Protein AF-A0A7X2N0K7-F1 (afdb_monomer_lite)

pLDDT: mean 76.83, std 22.17, range [29.38, 97.44]

Radius of gyration: 28.1 Å; chains: 1; bounding box: 78×72×75 Å

Secondary structure (DSSP, 8-state):
------------------------------HHHHHHHHHHTT---S-SS-HHHHHHHHHHHHT-SSHHHHHHHHHHHHHHHHHHH-HHHHHHHHHHHHHHHHHTT-HHHHHHHHTTS-GGGGGSHHHHHHHHHHHHHHS-----------------------------------PPPPPHHHHHHHHHHHHHHTT--GGGEEEEEETTEEEEEETTEEEEEEE-STT--EEEE---HHHHHHHT--EEEPPTTSSSSEEEE-SSHHHHHHTHHHHHHHHHHHHTT-

Structure (mmCIF, N/CA/C/O backbone):
data_AF-A0A7X2N0K7-F1
#
_entry.id   AF-A0A7X2N0K7-F1
#
loop_
_atom_site.group_PDB
_atom_site.id
_atom_site.type_symbol
_atom_site.label_atom_id
_atom_site.label_alt_id
_atom_site.label_comp_id
_atom_site.label_asym_id
_atom_site.label_entity_id
_atom_site.label_seq_id
_atom_site.pdbx_PDB_ins_code
_atom_site.Cartn_x
_atom_site.Cartn_y
_atom_site.Cartn_z
_atom_site.occupancy
_atom_site.B_iso_or_equiv
_atom_site.auth_seq_id
_atom_site.auth_comp_id
_atom_site.auth_asym_id
_atom_site.auth_atom_id
_atom_site.pdbx_PDB_model_num
ATOM 1 N N . MET A 1 1 ? -52.607 -21.631 -35.459 1.00 46.34 1 MET A N 1
ATOM 2 C CA . MET A 1 1 ? -52.208 -22.536 -34.358 1.00 46.34 1 MET A CA 1
ATOM 3 C C . MET A 1 1 ? -51.013 -23.380 -34.790 1.00 46.34 1 MET A C 1
ATOM 5 O O . MET A 1 1 ? -51.168 -24.189 -35.693 1.00 46.34 1 MET A O 1
ATOM 9 N N . LYS A 1 2 ? -49.839 -23.191 -34.176 1.00 41.66 2 LYS A N 1
ATOM 10 C CA . LYS A 1 2 ? -48.716 -24.148 -34.182 1.00 41.66 2 LYS A CA 1
ATOM 11 C C . LYS A 1 2 ? -48.018 -24.041 -32.826 1.00 41.66 2 LYS A C 1
ATOM 13 O O . LYS A 1 2 ? -47.445 -23.003 -32.512 1.00 41.66 2 LYS A O 1
ATOM 18 N N . THR A 1 3 ? -48.139 -25.078 -32.008 1.00 43.47 3 THR A N 1
ATOM 19 C CA . THR A 1 3 ? -47.639 -25.127 -30.630 1.00 43.47 3 THR A CA 1
ATOM 20 C C . THR A 1 3 ? -46.153 -25.482 -30.629 1.00 43.47 3 THR A C 1
ATOM 22 O O . THR A 1 3 ? -45.783 -26.615 -30.920 1.00 43.47 3 THR A O 1
ATOM 25 N N . GLY A 1 4 ? -45.293 -24.512 -30.317 1.00 42.78 4 GLY A N 1
ATOM 26 C CA . GLY A 1 4 ? -43.851 -24.722 -30.177 1.00 42.78 4 GLY A CA 1
ATOM 27 C C . GLY A 1 4 ? -43.444 -24.894 -28.716 1.00 42.78 4 GLY A C 1
ATOM 28 O O . GLY A 1 4 ? -43.124 -23.910 -28.056 1.00 42.78 4 GLY A O 1
ATOM 29 N N . MET A 1 5 ? -43.426 -26.129 -28.207 1.00 47.25 5 MET A N 1
ATOM 30 C CA . MET A 1 5 ? -42.750 -26.432 -26.938 1.00 47.25 5 MET A CA 1
ATOM 31 C C . MET A 1 5 ? -41.241 -26.201 -27.085 1.00 47.25 5 MET A C 1
ATOM 33 O O . MET A 1 5 ? -40.629 -26.739 -28.009 1.00 47.25 5 MET A O 1
ATOM 37 N N . ARG A 1 6 ? -40.610 -25.478 -26.149 1.00 41.12 6 ARG A N 1
ATOM 38 C CA . ARG A 1 6 ? -39.142 -25.392 -26.081 1.00 41.12 6 ARG A CA 1
ATOM 39 C C . ARG A 1 6 ? -38.601 -25.508 -24.653 1.00 41.12 6 ARG A C 1
ATOM 41 O O . ARG A 1 6 ? -38.340 -24.519 -23.989 1.00 41.12 6 ARG A O 1
ATOM 48 N N . VAL A 1 7 ? -38.431 -26.769 -24.252 1.00 45.84 7 VAL A N 1
ATOM 49 C CA . VAL A 1 7 ? -37.352 -27.327 -23.411 1.00 45.84 7 VAL A CA 1
ATOM 50 C C . VAL A 1 7 ? -36.789 -26.425 -22.297 1.00 45.84 7 VAL A C 1
ATOM 52 O O . VAL A 1 7 ? -35.922 -25.584 -22.530 1.00 45.84 7 VAL A O 1
ATOM 55 N N . ASN A 1 8 ? -37.165 -26.741 -21.054 1.00 39.72 8 ASN A N 1
ATOM 56 C CA . ASN A 1 8 ? -36.424 -26.341 -19.855 1.00 39.72 8 ASN A CA 1
ATOM 57 C C . ASN A 1 8 ? -34.997 -26.912 -19.891 1.00 39.72 8 ASN A C 1
ATOM 59 O O . ASN A 1 8 ? -34.832 -28.117 -20.077 1.00 39.72 8 ASN A O 1
ATOM 63 N N . ASN A 1 9 ? -33.979 -26.086 -19.635 1.00 39.34 9 ASN A N 1
ATOM 64 C CA . ASN A 1 9 ? -32.594 -26.547 -19.519 1.00 39.34 9 ASN A CA 1
ATOM 65 C C . ASN A 1 9 ? -32.042 -26.288 -18.106 1.00 39.34 9 ASN A C 1
ATOM 67 O O . ASN A 1 9 ? -31.437 -25.257 -17.825 1.00 39.34 9 ASN A O 1
ATOM 71 N N . SER A 1 10 ? -32.287 -27.234 -17.200 1.00 45.25 10 SER A N 1
ATOM 72 C CA . SER A 1 10 ? -31.882 -27.190 -15.792 1.00 45.25 10 SER A CA 1
ATOM 73 C C . SER A 1 10 ? -30.633 -28.046 -15.531 1.00 45.25 10 SER A C 1
ATOM 75 O O . SER A 1 10 ? -30.727 -29.199 -15.121 1.00 45.25 10 SER A O 1
ATOM 77 N N . ARG A 1 11 ? -29.441 -27.469 -15.739 1.00 38.97 11 ARG A N 1
ATOM 78 C CA . ARG A 1 11 ? -28.102 -27.996 -15.372 1.00 38.97 11 ARG A CA 1
ATOM 79 C C . ARG A 1 11 ? -27.138 -26.797 -15.279 1.00 38.97 11 ARG A C 1
ATOM 81 O O . ARG A 1 11 ? -27.220 -25.911 -16.112 1.00 38.97 11 ARG A O 1
ATOM 88 N N . SER A 1 12 ? -26.193 -26.690 -14.344 1.00 38.59 12 SER A N 1
ATOM 89 C CA . SER A 1 12 ? -25.826 -27.568 -13.223 1.00 38.59 12 SER A CA 1
ATOM 90 C C . SER A 1 12 ? -25.191 -26.743 -12.092 1.00 38.59 12 SER A C 1
ATOM 92 O O . SER A 1 12 ? -24.559 -25.720 -12.352 1.00 38.59 12 SER A O 1
ATOM 94 N N . LYS A 1 13 ? -25.318 -27.199 -10.840 1.00 41.88 13 LYS A N 1
ATOM 95 C CA . LYS A 1 13 ? -24.611 -26.613 -9.690 1.00 41.88 13 LYS A CA 1
ATOM 96 C C . LYS A 1 13 ? -23.095 -26.820 -9.853 1.00 41.88 13 LYS A C 1
ATOM 98 O O . LYS A 1 13 ? -22.613 -27.925 -9.608 1.00 41.88 13 LYS A O 1
ATOM 103 N N . LYS A 1 14 ? -22.331 -25.781 -10.210 1.00 38.59 14 LYS A N 1
ATOM 104 C CA . LYS A 1 14 ? -20.867 -25.792 -10.044 1.00 38.59 14 LYS A CA 1
ATOM 105 C C . LYS A 1 14 ? -20.511 -25.268 -8.655 1.00 38.59 14 LYS A C 1
ATOM 107 O O . LYS A 1 14 ? -20.795 -24.122 -8.327 1.00 38.59 14 LYS A O 1
ATOM 112 N N . LYS A 1 15 ? -19.893 -26.134 -7.849 1.00 41.34 15 LYS A N 1
ATOM 113 C CA . LYS A 1 15 ? -19.315 -25.787 -6.547 1.00 41.34 15 LYS A CA 1
ATOM 114 C C . LYS A 1 15 ? -18.194 -24.763 -6.764 1.00 41.34 15 LYS A C 1
ATOM 116 O O . LYS A 1 15 ? -17.147 -25.121 -7.297 1.00 41.34 15 LYS A O 1
ATOM 121 N N . ALA A 1 16 ? -18.406 -23.516 -6.355 1.00 38.00 16 ALA A N 1
ATOM 122 C CA . ALA A 1 16 ? -17.307 -22.590 -6.116 1.00 38.00 16 ALA A CA 1
ATOM 123 C C . ALA A 1 16 ? -16.720 -22.940 -4.743 1.00 38.00 16 ALA A C 1
ATOM 125 O O . ALA A 1 16 ? -17.363 -22.721 -3.718 1.00 38.00 16 ALA A O 1
ATOM 126 N N . ASN A 1 17 ? -15.542 -23.565 -4.726 1.00 34.19 17 ASN A N 1
ATOM 127 C CA . ASN A 1 17 ? -14.855 -23.864 -3.473 1.00 34.19 17 ASN A CA 1
ATOM 128 C C . ASN A 1 17 ? -14.446 -22.549 -2.804 1.00 34.19 17 ASN A C 1
ATOM 130 O O . ASN A 1 17 ? -13.740 -21.743 -3.409 1.00 34.19 17 ASN A O 1
ATOM 134 N N . ALA A 1 18 ? -14.858 -22.359 -1.552 1.00 36.38 18 ALA A N 1
ATOM 135 C CA . ALA A 1 18 ? -14.401 -21.247 -0.735 1.00 36.38 18 ALA A CA 1
ATOM 136 C C . ALA A 1 18 ? -12.882 -21.361 -0.512 1.00 36.38 18 ALA A C 1
ATOM 138 O O . ALA A 1 18 ? -12.425 -22.196 0.273 1.00 36.38 18 ALA A O 1
ATOM 139 N N . LYS A 1 19 ? -12.095 -20.516 -1.192 1.00 34.91 19 LYS A N 1
ATOM 140 C CA . LYS A 1 19 ? -10.705 -20.253 -0.799 1.00 34.91 19 LYS A CA 1
ATOM 141 C C . LYS A 1 19 ? -10.787 -19.529 0.551 1.00 34.91 19 LYS A C 1
ATOM 143 O O . LYS A 1 19 ? -11.253 -18.396 0.611 1.00 34.91 19 LYS A O 1
ATOM 148 N N . LYS A 1 20 ? -10.417 -20.208 1.643 1.00 30.62 20 LYS A N 1
ATOM 149 C CA . LYS A 1 20 ? -10.310 -19.581 2.969 1.00 30.62 20 LYS A CA 1
ATOM 150 C C . LYS A 1 20 ? -9.227 -18.500 2.892 1.00 30.62 20 LYS A C 1
ATOM 152 O O . LYS A 1 20 ? -8.058 -18.842 2.729 1.00 30.62 20 LYS A O 1
ATOM 157 N N . ASN A 1 21 ? -9.608 -17.228 2.996 1.00 33.34 21 ASN A N 1
ATOM 158 C CA . ASN A 1 21 ? -8.645 -16.133 3.079 1.00 33.34 21 ASN A CA 1
ATOM 159 C C . ASN A 1 21 ? -7.928 -16.205 4.431 1.00 33.34 21 ASN A C 1
ATOM 161 O O . ASN A 1 21 ? -8.536 -16.000 5.478 1.00 33.34 21 ASN A O 1
ATOM 165 N N . LYS A 1 22 ? -6.637 -16.530 4.385 1.00 30.94 22 LYS A N 1
ATOM 166 C CA . LYS A 1 22 ? -5.747 -16.659 5.538 1.00 30.94 22 LYS A CA 1
ATOM 167 C C . LYS A 1 22 ? -4.777 -15.476 5.511 1.00 30.94 22 LYS A C 1
ATOM 169 O O . LYS A 1 22 ? -3.686 -15.602 4.977 1.00 30.94 22 LYS A O 1
ATOM 174 N N . TYR A 1 23 ? -5.228 -14.328 6.014 1.00 39.41 23 TYR A N 1
ATOM 175 C CA . TYR A 1 23 ? -4.437 -13.095 6.102 1.00 39.41 23 TYR A CA 1
ATOM 176 C C . TYR A 1 23 ? -4.745 -12.361 7.416 1.00 39.41 23 TYR A C 1
ATOM 178 O O . TYR A 1 23 ? -5.409 -11.320 7.414 1.00 39.41 23 TYR A O 1
ATOM 186 N N . SER A 1 24 ? -4.286 -12.941 8.519 1.00 31.78 24 SER A N 1
ATOM 187 C CA . SER A 1 24 ? -4.135 -12.307 9.833 1.00 31.78 24 SER A CA 1
ATOM 188 C C . SER A 1 24 ? -2.665 -11.913 9.999 1.00 31.78 24 SER A C 1
ATOM 190 O O . SER A 1 24 ? -1.814 -12.727 9.658 1.00 31.78 24 SER A O 1
ATOM 192 N N . ASP A 1 25 ? -2.402 -10.707 10.502 1.00 35.75 25 ASP A N 1
ATOM 193 C CA . ASP A 1 25 ? -1.068 -10.144 10.779 1.00 35.75 25 ASP A CA 1
ATOM 194 C C . ASP A 1 25 ? -0.087 -10.092 9.597 1.00 35.75 25 ASP A C 1
ATOM 196 O O . ASP A 1 25 ? 0.778 -10.942 9.417 1.00 35.75 25 ASP A O 1
ATOM 200 N N . VAL A 1 26 ? -0.177 -9.007 8.818 1.00 44.78 26 VAL A N 1
ATOM 201 C CA . VAL A 1 26 ? 0.947 -8.560 7.979 1.00 44.78 26 VAL A CA 1
ATOM 202 C C . VAL A 1 26 ? 1.842 -7.667 8.835 1.00 44.78 26 VAL A C 1
ATOM 204 O O . VAL A 1 26 ? 1.572 -6.480 9.008 1.00 44.78 26 VAL A O 1
ATOM 207 N N . GLU A 1 27 ? 2.900 -8.252 9.384 1.00 48.91 27 GLU A N 1
ATOM 208 C CA . GLU A 1 27 ? 4.005 -7.517 10.001 1.00 48.91 27 GLU A CA 1
ATOM 209 C C . GLU A 1 27 ? 4.563 -6.482 8.998 1.00 48.91 27 GLU A C 1
ATOM 211 O O . GLU A 1 27 ? 4.615 -6.742 7.791 1.00 48.91 27 GLU A O 1
ATOM 216 N N . ILE A 1 28 ? 4.938 -5.277 9.449 1.00 56.94 28 ILE A N 1
ATOM 217 C CA . ILE A 1 28 ? 5.425 -4.234 8.530 1.00 56.94 28 ILE A CA 1
ATOM 218 C C . ILE A 1 28 ? 6.810 -4.641 8.021 1.00 56.94 28 ILE A C 1
ATOM 220 O O . ILE A 1 28 ? 7.824 -4.446 8.692 1.00 56.94 28 ILE A O 1
ATOM 224 N N . ILE A 1 29 ? 6.852 -5.181 6.803 1.00 64.75 29 ILE A N 1
ATOM 225 C CA . ILE A 1 29 ? 8.080 -5.632 6.141 1.00 64.75 29 ILE A CA 1
ATOM 226 C C . ILE A 1 29 ? 8.931 -4.420 5.772 1.00 64.75 29 ILE A C 1
ATOM 228 O O . ILE A 1 29 ? 8.837 -3.846 4.686 1.00 64.75 29 ILE A O 1
ATOM 232 N N . THR A 1 30 ? 9.777 -4.022 6.713 1.00 73.31 30 THR A N 1
ATOM 233 C CA . THR A 1 30 ? 10.838 -3.045 6.483 1.00 73.31 30 THR A CA 1
ATOM 234 C C . THR A 1 30 ? 11.902 -3.614 5.532 1.00 73.31 30 THR A C 1
ATOM 236 O O . THR A 1 30 ? 12.086 -4.829 5.416 1.00 73.31 30 THR A O 1
ATOM 239 N N . GLU A 1 31 ? 12.686 -2.733 4.905 1.00 75.44 31 GLU A N 1
ATOM 240 C CA . GLU A 1 31 ? 13.872 -3.113 4.114 1.00 75.44 31 GLU A CA 1
ATOM 241 C C . GLU A 1 31 ? 14.879 -3.973 4.907 1.00 75.44 31 GLU A C 1
ATOM 243 O O . GLU A 1 31 ? 15.689 -4.686 4.316 1.00 75.44 31 GLU A O 1
ATOM 248 N N . GLU A 1 32 ? 14.846 -3.922 6.240 1.00 78.00 32 GLU A N 1
ATOM 249 C CA . GLU A 1 32 ? 15.708 -4.718 7.113 1.00 78.00 32 GLU A CA 1
ATOM 250 C C . GLU A 1 32 ? 15.319 -6.202 7.130 1.00 78.00 32 GLU A C 1
ATOM 252 O O . GLU A 1 32 ? 16.205 -7.057 7.099 1.00 78.00 32 GLU A O 1
ATOM 257 N N . HIS A 1 33 ? 14.023 -6.527 7.059 1.00 80.06 33 HIS A N 1
ATOM 258 C CA . HIS A 1 33 ? 13.552 -7.907 6.898 1.00 80.06 33 HIS A CA 1
ATOM 259 C C . HIS A 1 33 ? 13.998 -8.487 5.552 1.00 80.06 33 HIS A C 1
ATOM 261 O O . HIS A 1 33 ? 14.500 -9.610 5.497 1.00 80.06 33 HIS A O 1
ATOM 267 N N . VAL A 1 34 ? 13.904 -7.693 4.476 1.00 81.44 34 VAL A N 1
ATOM 268 C CA . VAL A 1 34 ? 14.400 -8.079 3.144 1.00 81.44 34 VAL A CA 1
ATOM 269 C C . VAL A 1 34 ? 15.906 -8.345 3.198 1.00 81.44 34 VAL A C 1
ATOM 271 O O . VAL A 1 34 ? 16.332 -9.435 2.835 1.00 81.44 34 VAL A O 1
ATOM 274 N N . ARG A 1 35 ? 16.708 -7.417 3.737 1.00 83.00 35 ARG A N 1
ATOM 275 C CA . ARG A 1 35 ? 18.170 -7.585 3.878 1.00 83.00 35 ARG A CA 1
ATOM 276 C C . ARG A 1 35 ? 18.576 -8.750 4.778 1.00 83.00 35 ARG A C 1
ATOM 278 O O . ARG A 1 35 ? 19.642 -9.330 4.589 1.00 83.00 35 ARG A O 1
ATOM 285 N N . THR A 1 36 ? 17.767 -9.069 5.783 1.00 83.50 36 THR A N 1
ATOM 286 C CA . THR A 1 36 ? 18.004 -10.218 6.663 1.00 83.50 36 THR A CA 1
ATOM 287 C C . THR A 1 36 ? 17.746 -11.517 5.904 1.00 83.50 36 THR A C 1
ATOM 289 O O . THR A 1 36 ? 18.593 -12.405 5.927 1.00 83.50 36 THR A O 1
ATOM 292 N N . PHE A 1 37 ? 16.656 -11.589 5.134 1.00 85.06 37 PHE A N 1
ATOM 293 C CA . PHE A 1 37 ? 16.369 -12.717 4.246 1.00 85.06 37 PHE A CA 1
ATOM 294 C C . PHE A 1 37 ? 17.446 -12.897 3.157 1.00 85.06 37 PHE A C 1
ATOM 296 O O . PHE A 1 37 ? 17.921 -14.012 2.951 1.00 85.06 37 PHE A O 1
ATOM 303 N N . GLU A 1 38 ? 17.890 -11.804 2.518 1.00 85.31 38 GLU A N 1
ATOM 304 C CA . GLU A 1 38 ? 18.995 -11.799 1.540 1.00 85.31 38 GLU A CA 1
ATOM 305 C C . GLU A 1 38 ? 20.271 -12.435 2.107 1.00 85.31 38 GLU A C 1
ATOM 307 O O . GLU A 1 38 ? 20.898 -13.251 1.437 1.00 85.31 38 GLU A O 1
ATOM 312 N N . LYS A 1 39 ? 20.644 -12.094 3.349 1.00 86.12 39 LYS A N 1
ATOM 313 C CA . LYS A 1 39 ? 21.845 -12.627 4.013 1.00 86.12 39 LYS A CA 1
ATOM 314 C C . LYS A 1 39 ? 21.727 -14.092 4.424 1.00 86.12 39 LYS A C 1
ATOM 316 O O . LYS A 1 39 ? 22.742 -14.777 4.444 1.00 86.12 39 LYS A O 1
ATOM 321 N N . ILE A 1 40 ? 20.536 -14.550 4.812 1.00 84.50 40 ILE A N 1
ATOM 322 C CA . ILE A 1 40 ? 20.325 -15.934 5.266 1.00 84.50 40 ILE A CA 1
ATOM 323 C C . ILE A 1 40 ? 20.387 -16.909 4.082 1.00 84.50 40 ILE A C 1
ATOM 325 O O . ILE A 1 40 ? 20.939 -17.994 4.231 1.00 84.50 40 ILE A O 1
ATOM 329 N N . HIS A 1 41 ? 19.868 -16.508 2.918 1.00 81.00 41 HIS A N 1
ATOM 330 C CA . HIS A 1 41 ? 19.713 -17.367 1.734 1.00 81.00 41 HIS A CA 1
ATOM 331 C C . HIS A 1 41 ? 20.610 -16.960 0.542 1.00 81.00 41 HIS A C 1
ATOM 333 O O . HIS A 1 41 ? 20.289 -17.269 -0.605 1.00 81.00 41 HIS A O 1
ATOM 339 N N . ASP A 1 42 ? 21.690 -16.212 0.811 1.00 81.94 42 ASP A N 1
ATOM 340 C CA . ASP A 1 42 ? 22.680 -15.689 -0.156 1.00 81.94 42 ASP A CA 1
ATOM 341 C C . ASP A 1 42 ? 22.058 -15.150 -1.465 1.00 81.94 42 ASP A C 1
ATOM 343 O O . ASP A 1 42 ? 22.404 -15.530 -2.588 1.00 81.94 42 ASP A O 1
ATOM 347 N N . LEU A 1 43 ? 21.049 -14.287 -1.312 1.00 81.31 43 LEU A N 1
ATOM 348 C CA . LEU A 1 43 ? 20.171 -13.827 -2.388 1.00 81.31 43 LEU A CA 1
ATOM 349 C C . LEU A 1 43 ? 20.475 -12.373 -2.775 1.00 81.31 43 LEU A C 1
ATOM 351 O O . LEU A 1 43 ? 20.105 -11.439 -2.068 1.00 81.31 43 LEU A O 1
ATOM 355 N N . ASP A 1 44 ? 21.089 -12.163 -3.945 1.00 76.81 44 ASP A N 1
ATOM 356 C CA . ASP A 1 44 ? 21.312 -10.822 -4.509 1.00 76.81 44 ASP A CA 1
ATOM 357 C C . ASP A 1 44 ? 20.019 -10.274 -5.152 1.00 76.81 44 ASP A C 1
ATOM 359 O O . ASP A 1 44 ? 19.764 -10.444 -6.351 1.00 76.81 44 ASP A O 1
ATOM 363 N N . THR A 1 45 ? 19.166 -9.615 -4.355 1.00 77.06 45 THR A N 1
ATOM 364 C CA . THR A 1 45 ? 17.977 -8.900 -4.870 1.00 77.06 45 THR A CA 1
ATOM 365 C C . THR A 1 45 ? 18.258 -7.427 -5.187 1.00 77.06 45 THR A C 1
ATOM 367 O O . THR A 1 45 ? 17.388 -6.705 -5.692 1.00 77.06 45 THR A O 1
ATOM 370 N N . SER A 1 46 ? 19.494 -6.979 -4.953 1.00 73.69 46 SER A N 1
ATOM 371 C CA . SER A 1 46 ? 19.931 -5.598 -5.114 1.00 73.69 46 SER A CA 1
ATOM 372 C C . SER A 1 46 ? 20.495 -5.349 -6.520 1.00 73.69 46 SER A C 1
ATOM 374 O O . SER A 1 46 ? 21.607 -5.765 -6.843 1.00 73.69 46 SER A O 1
ATOM 376 N N . PRO A 1 47 ? 19.794 -4.613 -7.407 1.00 64.62 47 PRO A N 1
ATOM 377 C CA . PRO A 1 47 ? 20.364 -4.273 -8.702 1.00 64.62 47 PRO A CA 1
ATOM 378 C C . PRO A 1 47 ? 21.603 -3.387 -8.506 1.00 64.62 47 PRO A C 1
ATOM 380 O O . PRO A 1 47 ? 21.479 -2.235 -8.095 1.00 64.62 47 PRO A O 1
ATOM 383 N N . ARG A 1 48 ? 22.791 -3.899 -8.875 1.00 62.31 48 ARG A N 1
ATOM 384 C CA . ARG A 1 48 ? 24.101 -3.207 -8.760 1.00 62.31 48 ARG A CA 1
ATOM 385 C C . ARG A 1 48 ? 24.143 -1.775 -9.313 1.00 62.31 48 ARG A C 1
ATOM 387 O O . ARG A 1 48 ? 25.060 -1.027 -8.995 1.00 62.31 48 ARG A O 1
ATOM 394 N N . ILE A 1 49 ? 23.198 -1.413 -10.179 1.00 64.62 49 ILE A N 1
ATOM 395 C CA . ILE A 1 49 ? 22.979 -0.055 -10.676 1.00 64.62 49 ILE A CA 1
ATOM 396 C C . ILE A 1 49 ? 21.471 0.207 -10.631 1.00 64.62 49 ILE A C 1
ATOM 398 O O . ILE A 1 49 ? 20.705 -0.488 -11.302 1.00 64.62 49 ILE A O 1
ATOM 402 N N . THR A 1 50 ? 21.044 1.222 -9.880 1.00 71.69 50 THR A N 1
ATOM 403 C CA . THR A 1 50 ? 19.665 1.727 -9.879 1.00 71.69 50 THR A CA 1
ATOM 404 C C . THR A 1 50 ? 19.489 2.754 -11.008 1.00 71.69 50 THR A C 1
ATOM 406 O O . THR A 1 50 ? 19.944 3.892 -10.883 1.00 71.69 50 THR A O 1
ATOM 409 N N . PRO A 1 51 ? 18.812 2.411 -12.125 1.00 76.88 51 PRO A N 1
ATOM 410 C CA . PRO A 1 51 ? 18.700 3.304 -13.284 1.00 76.88 51 PRO A CA 1
ATOM 411 C C . PRO A 1 51 ? 17.891 4.581 -12.991 1.00 76.88 51 PRO A C 1
ATOM 413 O O . PRO A 1 51 ? 17.984 5.553 -13.731 1.00 76.88 51 PRO A O 1
ATOM 416 N N . PHE A 1 52 ? 17.124 4.609 -11.898 1.00 79.56 52 PHE A N 1
ATOM 417 C CA . PHE A 1 52 ? 16.251 5.724 -11.527 1.00 79.56 52 PHE A CA 1
ATOM 418 C C . PHE A 1 52 ? 17.002 7.037 -11.235 1.00 79.56 52 PHE A C 1
ATOM 420 O O . PHE A 1 52 ? 16.531 8.105 -11.615 1.00 79.56 52 PHE A O 1
ATOM 427 N N . ILE A 1 53 ? 18.197 6.974 -10.633 1.00 81.81 53 ILE A N 1
ATOM 428 C CA . ILE A 1 53 ? 19.017 8.173 -10.370 1.00 81.81 53 ILE A CA 1
ATOM 429 C C . ILE A 1 53 ? 19.500 8.784 -11.696 1.00 81.81 53 ILE A C 1
ATOM 431 O O . ILE A 1 53 ? 19.407 9.993 -11.903 1.00 81.81 53 ILE A O 1
ATOM 435 N N . PHE A 1 54 ? 19.945 7.935 -12.628 1.00 85.00 54 PHE A N 1
ATOM 436 C CA . PHE A 1 54 ? 20.361 8.347 -13.970 1.00 85.00 54 PHE A CA 1
ATOM 437 C C . PHE A 1 54 ? 19.184 8.870 -14.806 1.00 85.00 54 PHE A C 1
ATOM 439 O O . PHE A 1 54 ? 19.359 9.836 -15.547 1.00 85.00 54 PHE A O 1
ATOM 446 N N . LEU A 1 55 ? 17.979 8.312 -14.628 1.00 88.00 55 LEU A N 1
ATOM 447 C CA . LEU A 1 55 ? 16.748 8.824 -15.231 1.00 88.00 55 LEU A CA 1
ATOM 448 C C . LEU A 1 55 ? 16.465 10.265 -14.774 1.00 88.00 55 LEU A C 1
ATOM 450 O O . LEU A 1 55 ? 16.340 11.148 -15.619 1.00 88.00 55 LEU A O 1
ATOM 454 N N . ILE A 1 56 ? 16.426 10.521 -13.461 1.00 88.69 56 ILE A N 1
ATOM 455 C CA . ILE A 1 56 ? 16.179 11.866 -12.907 1.00 88.69 56 ILE A CA 1
ATOM 456 C C . ILE A 1 56 ? 17.240 12.858 -13.400 1.00 88.69 56 ILE A C 1
ATOM 458 O O . ILE A 1 56 ? 16.893 13.924 -13.910 1.00 88.69 56 ILE A O 1
ATOM 462 N N . ALA A 1 57 ? 18.523 12.491 -13.321 1.00 89.75 57 ALA A N 1
ATOM 463 C CA . ALA A 1 57 ? 19.614 13.324 -13.819 1.00 89.75 57 ALA A CA 1
ATOM 464 C C . ALA A 1 57 ? 19.470 13.623 -15.323 1.00 89.75 57 ALA A C 1
ATOM 466 O O . ALA A 1 57 ? 19.627 14.770 -15.737 1.00 89.75 57 ALA A O 1
ATOM 467 N N . SER A 1 58 ? 19.102 12.624 -16.137 1.00 92.50 58 SER A N 1
ATOM 468 C CA . SER A 1 58 ? 18.887 12.811 -17.577 1.00 92.50 58 SER A CA 1
ATOM 469 C C . SER A 1 58 ? 17.770 13.813 -17.880 1.00 92.50 58 SER A C 1
ATOM 471 O O . SER A 1 58 ? 17.957 14.683 -18.727 1.00 92.50 58 SER A O 1
ATOM 473 N N . ILE A 1 59 ? 16.655 13.754 -17.143 1.00 92.81 59 ILE A N 1
ATOM 474 C CA . ILE A 1 59 ? 15.515 14.667 -17.297 1.00 92.81 59 ILE A CA 1
ATOM 475 C C . ILE A 1 59 ? 15.937 16.103 -16.961 1.00 92.81 59 ILE A C 1
ATOM 477 O O . ILE A 1 59 ? 15.730 17.003 -17.772 1.00 92.81 59 ILE A O 1
ATOM 481 N N . ILE A 1 60 ? 16.594 16.313 -15.813 1.00 94.06 60 ILE A N 1
ATOM 482 C CA . ILE A 1 60 ? 17.089 17.636 -15.391 1.00 94.06 60 ILE A CA 1
ATOM 483 C C . ILE A 1 60 ? 18.053 18.221 -16.437 1.00 94.06 60 ILE A C 1
ATOM 485 O O . ILE A 1 60 ? 17.962 19.399 -16.779 1.00 94.06 60 ILE A O 1
ATOM 489 N N . CYS A 1 61 ? 18.949 17.397 -16.987 1.00 93.56 61 CYS A N 1
ATOM 490 C CA . CYS A 1 61 ? 19.888 17.811 -18.026 1.00 93.56 61 CYS A CA 1
ATOM 491 C C . CYS A 1 61 ? 19.209 18.158 -19.367 1.00 93.56 61 CYS A C 1
ATOM 493 O O . CYS A 1 61 ? 19.607 19.133 -20.003 1.00 93.56 61 CYS A O 1
ATOM 495 N N . ILE A 1 62 ? 18.178 17.411 -19.785 1.00 92.44 62 ILE A N 1
ATOM 496 C CA . ILE A 1 62 ? 17.435 17.649 -21.039 1.00 92.44 62 ILE A CA 1
ATOM 497 C C . ILE A 1 62 ? 16.630 18.957 -20.993 1.00 92.44 62 ILE A C 1
ATOM 499 O O . ILE A 1 62 ? 16.541 19.643 -22.007 1.00 92.44 62 ILE A O 1
ATOM 503 N N . PHE A 1 63 ? 16.090 19.341 -19.832 1.00 93.06 63 PHE A N 1
ATOM 504 C CA . PHE A 1 63 ? 15.370 20.613 -19.656 1.00 93.06 63 PHE A CA 1
ATOM 505 C C . PHE A 1 63 ? 16.286 21.837 -19.448 1.00 93.06 63 PHE A C 1
ATOM 507 O O . PHE A 1 63 ? 15.799 22.938 -19.188 1.00 93.06 63 PHE A O 1
ATOM 514 N N . SER A 1 64 ? 17.608 21.682 -19.569 1.00 94.12 64 SER A N 1
ATOM 515 C CA . SER A 1 64 ? 18.546 22.803 -19.479 1.00 94.12 64 SER A CA 1
ATOM 516 C C . SER A 1 64 ? 18.560 23.661 -20.748 1.00 94.12 64 SER A C 1
ATOM 518 O O . SER A 1 64 ? 18.458 23.156 -21.861 1.00 94.12 64 SER A O 1
ATOM 520 N N . THR A 1 65 ? 18.796 24.965 -20.593 1.00 94.50 65 THR A N 1
ATOM 521 C CA . THR A 1 65 ? 19.051 25.890 -21.711 1.00 94.50 65 THR A CA 1
ATOM 522 C C . THR A 1 65 ? 20.451 25.743 -22.319 1.00 94.50 65 THR A C 1
ATOM 524 O O . THR A 1 65 ? 20.713 26.280 -23.394 1.00 94.50 65 THR A O 1
ATOM 527 N N . MET A 1 66 ? 21.364 25.027 -21.654 1.00 96.94 66 MET A N 1
ATOM 528 C CA . MET A 1 66 ? 22.747 24.849 -22.103 1.00 96.94 66 MET A CA 1
ATOM 529 C C . MET A 1 66 ? 22.877 23.603 -22.981 1.00 96.94 66 MET A C 1
ATOM 531 O O . MET A 1 66 ? 22.729 22.480 -22.499 1.00 96.94 66 MET A O 1
ATOM 535 N N . THR A 1 67 ? 23.252 23.774 -24.251 1.00 96.06 67 THR A N 1
ATOM 536 C CA . THR A 1 67 ? 23.336 22.681 -25.242 1.00 96.06 67 THR A CA 1
ATOM 537 C C . THR A 1 67 ? 24.218 21.509 -24.791 1.00 96.06 67 THR A C 1
ATOM 539 O O . THR A 1 67 ? 23.903 20.354 -25.063 1.00 96.06 67 THR A O 1
ATOM 542 N N . ILE A 1 68 ? 25.297 21.787 -24.049 1.00 96.25 68 ILE A N 1
ATOM 543 C CA . ILE A 1 68 ? 26.192 20.763 -23.477 1.00 96.25 68 ILE A CA 1
ATOM 544 C C . ILE A 1 68 ? 25.444 19.864 -22.478 1.00 96.25 68 ILE A C 1
ATOM 546 O O . ILE A 1 68 ? 25.623 18.646 -22.493 1.00 96.25 68 ILE A O 1
ATOM 550 N N . LEU A 1 69 ? 24.578 20.441 -21.637 1.00 95.25 69 LEU A N 1
ATOM 551 C CA . LEU A 1 69 ? 23.784 19.680 -20.672 1.00 95.25 69 LEU A CA 1
ATOM 552 C C . LEU A 1 69 ? 22.709 18.841 -21.372 1.00 95.25 69 LEU A C 1
ATOM 554 O O . LEU A 1 69 ? 22.526 17.688 -20.993 1.00 95.25 69 LEU A O 1
ATOM 558 N N . ILE A 1 70 ? 22.100 19.339 -22.453 1.00 95.44 70 ILE A N 1
ATOM 559 C CA . ILE A 1 70 ? 21.157 18.551 -23.266 1.00 95.44 70 ILE A CA 1
ATOM 560 C C . ILE A 1 70 ? 21.841 17.287 -23.820 1.00 95.44 70 ILE A C 1
ATOM 562 O O . ILE A 1 70 ? 21.313 16.184 -23.661 1.00 95.44 70 ILE A O 1
ATOM 566 N N . TYR A 1 71 ? 23.044 17.409 -24.398 1.00 96.62 71 TYR A N 1
ATOM 567 C CA . TYR A 1 71 ? 23.804 16.246 -24.880 1.00 96.62 71 TYR A CA 1
ATOM 568 C C . TYR A 1 71 ? 24.159 15.261 -23.754 1.00 96.62 71 TYR A C 1
ATOM 570 O O . TYR A 1 71 ? 23.978 14.054 -23.924 1.00 96.62 71 TYR A O 1
ATOM 578 N N . MET A 1 72 ? 24.596 15.753 -22.588 1.00 95.50 72 MET A N 1
ATOM 579 C CA . MET A 1 72 ? 24.845 14.908 -21.409 1.00 95.50 72 MET A CA 1
ATOM 580 C C . MET A 1 72 ? 23.578 14.166 -20.958 1.00 95.50 72 MET A C 1
ATOM 582 O O . MET A 1 72 ? 23.636 12.975 -20.654 1.00 95.50 72 MET A O 1
ATOM 586 N N . GLY A 1 73 ? 22.422 14.833 -20.978 1.00 95.06 73 GLY A N 1
ATOM 587 C CA . GLY A 1 73 ? 21.132 14.229 -20.653 1.00 95.06 73 GLY A CA 1
ATOM 588 C C . GLY A 1 73 ? 20.749 13.090 -21.603 1.00 95.06 73 GLY A C 1
ATOM 589 O O . GLY A 1 73 ? 20.349 12.022 -21.144 1.00 95.06 73 GLY A O 1
ATOM 590 N N . ILE A 1 74 ? 20.962 13.255 -22.912 1.00 94.75 74 ILE A N 1
ATOM 591 C CA . ILE A 1 74 ? 20.719 12.202 -23.918 1.00 94.75 74 ILE A CA 1
ATOM 592 C C . ILE A 1 74 ? 21.634 10.983 -23.690 1.00 94.75 74 ILE A C 1
ATOM 594 O O . ILE A 1 74 ? 21.177 9.838 -23.762 1.00 94.75 74 ILE A O 1
ATOM 598 N N . VAL A 1 75 ? 22.913 11.200 -23.360 1.00 95.50 75 VAL A N 1
ATOM 599 C CA . VAL A 1 75 ? 23.848 10.111 -23.021 1.00 95.50 75 VAL A CA 1
ATOM 600 C C . VAL A 1 75 ? 23.391 9.370 -21.758 1.00 95.50 75 VAL A C 1
ATOM 602 O O . VAL A 1 75 ? 23.313 8.140 -21.765 1.00 95.50 75 VAL A O 1
ATOM 605 N N . LEU A 1 76 ? 23.009 10.094 -20.700 1.00 93.88 76 LEU A N 1
ATOM 606 C CA . LEU A 1 76 ? 22.491 9.507 -19.457 1.00 93.88 76 LEU A CA 1
ATOM 607 C C . LEU A 1 76 ? 21.193 8.714 -19.683 1.00 93.88 76 LEU A C 1
ATOM 609 O O . LEU A 1 76 ? 21.062 7.603 -19.166 1.00 93.88 76 LEU A O 1
ATOM 613 N N . ALA A 1 77 ? 20.264 9.227 -20.494 1.00 92.12 77 ALA A N 1
ATOM 614 C CA . ALA A 1 77 ? 19.040 8.520 -20.871 1.00 92.12 77 ALA A CA 1
ATOM 615 C C . ALA A 1 77 ? 19.343 7.226 -21.651 1.00 92.12 77 ALA A C 1
ATOM 617 O O . ALA A 1 77 ? 18.726 6.188 -21.408 1.00 92.12 77 ALA A O 1
ATOM 618 N N . THR A 1 78 ? 20.348 7.251 -22.531 1.00 91.31 78 THR A N 1
ATOM 619 C CA . THR A 1 78 ? 20.788 6.076 -23.301 1.00 91.31 78 THR A CA 1
ATOM 620 C C . THR A 1 78 ? 21.397 5.002 -22.392 1.00 91.31 78 THR A C 1
ATOM 622 O O . THR A 1 78 ? 21.037 3.829 -22.496 1.00 91.31 78 THR A O 1
ATOM 625 N N . ILE A 1 79 ? 22.261 5.390 -21.446 1.00 88.88 79 ILE A N 1
ATOM 626 C CA . ILE A 1 79 ? 22.817 4.485 -20.422 1.00 88.88 79 ILE A CA 1
ATOM 627 C C . ILE A 1 79 ? 21.692 3.891 -19.561 1.00 88.88 79 ILE A C 1
ATOM 629 O O . ILE A 1 79 ? 21.649 2.680 -19.344 1.00 88.88 79 ILE A O 1
ATOM 633 N N . THR A 1 80 ? 20.742 4.725 -19.133 1.00 88.00 80 THR A N 1
ATOM 634 C CA . THR A 1 80 ? 19.558 4.323 -18.356 1.00 88.00 80 THR A CA 1
ATOM 635 C C . THR A 1 80 ? 18.744 3.258 -19.096 1.00 88.00 80 THR A C 1
ATOM 637 O O . THR A 1 80 ? 18.419 2.219 -18.517 1.00 88.00 80 THR A O 1
ATOM 640 N N . LEU A 1 81 ? 18.477 3.463 -20.390 1.00 88.69 81 LEU A N 1
ATOM 641 C CA . LEU A 1 81 ? 17.769 2.506 -21.242 1.00 88.69 81 LEU A CA 1
ATOM 642 C C . LEU A 1 81 ? 18.530 1.176 -21.371 1.00 88.69 81 LEU A C 1
ATOM 644 O O . LEU A 1 81 ? 17.935 0.112 -21.210 1.00 88.69 81 LEU A O 1
ATOM 648 N N . ILE A 1 82 ? 19.849 1.215 -21.591 1.00 86.88 82 ILE A N 1
ATOM 649 C CA . ILE A 1 82 ? 20.697 0.011 -21.658 1.00 86.88 82 ILE A CA 1
ATOM 650 C C . ILE A 1 82 ? 20.662 -0.762 -20.328 1.00 86.88 82 ILE A C 1
ATOM 652 O O . ILE A 1 82 ? 20.550 -1.991 -20.331 1.00 86.88 82 ILE A O 1
ATOM 656 N N . CYS A 1 83 ? 20.697 -0.068 -19.186 1.00 82.69 83 CYS A N 1
ATOM 657 C CA . CYS A 1 83 ? 20.551 -0.682 -17.866 1.00 82.69 83 CYS A CA 1
ATOM 658 C C . CYS A 1 83 ? 19.173 -1.341 -17.677 1.00 82.69 83 CYS A C 1
ATOM 660 O O . CYS A 1 83 ? 19.119 -2.479 -17.211 1.00 82.69 83 CYS A O 1
ATOM 662 N N . PHE A 1 84 ? 18.081 -0.693 -18.098 1.00 78.06 84 PHE A N 1
ATOM 663 C CA . PHE A 1 84 ? 16.731 -1.279 -18.070 1.00 78.06 84 PHE A CA 1
ATOM 664 C C . PHE A 1 84 ? 16.567 -2.491 -18.999 1.00 78.06 84 PHE A C 1
ATOM 666 O O . PHE A 1 84 ? 15.801 -3.402 -18.687 1.00 78.06 84 PHE A O 1
ATOM 673 N N . LEU A 1 85 ? 17.280 -2.539 -20.127 1.00 80.62 85 LEU A N 1
ATOM 674 C CA . LEU A 1 85 ? 17.272 -3.684 -21.045 1.00 80.62 85 LEU A CA 1
ATOM 675 C C . LEU A 1 85 ? 18.131 -4.862 -20.544 1.00 80.62 85 LEU A C 1
ATOM 677 O O . LEU A 1 85 ? 18.008 -5.985 -21.043 1.00 80.62 85 LEU A O 1
ATOM 681 N N . ARG A 1 86 ? 18.996 -4.647 -19.545 1.00 82.38 86 ARG A N 1
ATOM 682 C CA . ARG A 1 86 ? 19.896 -5.681 -19.025 1.00 82.38 86 ARG A CA 1
ATOM 683 C C . ARG A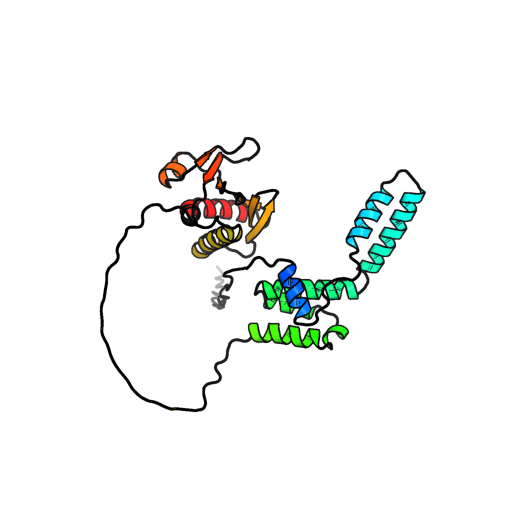 1 86 ? 19.123 -6.702 -18.184 1.00 82.38 86 ARG A C 1
ATOM 685 O O . ARG A 1 86 ? 18.550 -6.377 -17.147 1.00 82.38 86 ARG A O 1
ATOM 692 N N . LYS A 1 87 ? 19.173 -7.977 -18.592 1.00 77.50 87 LYS A N 1
ATOM 693 C CA . LYS A 1 87 ? 18.466 -9.096 -17.929 1.00 77.50 87 LYS A CA 1
ATOM 694 C C . LYS A 1 87 ? 18.697 -9.162 -16.412 1.00 77.50 87 LYS A C 1
ATOM 696 O O . LYS A 1 87 ? 17.749 -9.433 -15.686 1.00 77.50 87 LYS A O 1
ATOM 701 N N . SER A 1 88 ? 19.910 -8.859 -15.941 1.00 79.19 88 SER A N 1
ATOM 702 C CA . SER A 1 88 ? 20.267 -8.886 -14.514 1.00 79.19 88 SER A CA 1
ATOM 703 C C . SER A 1 88 ? 19.419 -7.945 -13.651 1.00 79.19 88 SER A C 1
ATOM 705 O O . SER A 1 88 ? 19.062 -8.315 -12.539 1.00 79.19 88 SER A O 1
ATOM 707 N N . TYR A 1 89 ? 19.035 -6.767 -14.165 1.00 80.12 89 TYR A N 1
ATOM 708 C CA . TYR A 1 89 ? 18.152 -5.840 -13.446 1.00 80.12 89 TYR A CA 1
ATOM 709 C C . TYR A 1 89 ? 16.770 -6.469 -13.207 1.00 80.12 89 TYR A C 1
ATOM 711 O O . TYR A 1 89 ? 16.255 -6.465 -12.090 1.00 80.12 89 TYR A O 1
ATOM 719 N N . TRP A 1 90 ? 16.200 -7.088 -14.245 1.00 81.56 90 TRP A N 1
ATOM 720 C CA . TRP A 1 90 ? 14.912 -7.777 -14.156 1.00 81.56 90 TRP A CA 1
ATOM 721 C C . TRP A 1 90 ? 14.959 -9.051 -13.311 1.00 81.56 90 TRP A C 1
ATOM 723 O O . TRP A 1 90 ? 13.946 -9.383 -12.698 1.00 81.56 90 TRP A O 1
ATOM 733 N N . THR A 1 91 ? 16.091 -9.759 -13.269 1.00 85.88 91 THR A N 1
ATOM 734 C CA . THR A 1 91 ? 16.298 -10.897 -12.360 1.00 85.88 91 THR A CA 1
ATOM 735 C C . THR A 1 91 ? 16.280 -10.428 -10.903 1.00 85.88 91 THR A C 1
ATOM 737 O O . THR A 1 91 ? 15.415 -10.877 -10.154 1.00 85.88 91 THR A O 1
ATOM 740 N N . ALA A 1 92 ? 17.134 -9.467 -10.526 1.00 84.75 92 ALA A N 1
ATOM 741 C CA . ALA A 1 92 ? 17.195 -8.923 -9.164 1.00 84.75 92 ALA A CA 1
ATOM 742 C C . ALA A 1 92 ? 15.836 -8.354 -8.712 1.00 84.75 92 ALA A C 1
ATOM 744 O O . ALA A 1 92 ? 15.318 -8.719 -7.659 1.00 84.75 92 ALA A O 1
ATOM 745 N N . HIS A 1 93 ? 15.173 -7.567 -9.570 1.00 85.12 93 HIS A N 1
ATOM 746 C CA . HIS A 1 93 ? 13.823 -7.059 -9.307 1.00 85.12 93 HIS A CA 1
ATOM 747 C C . HIS A 1 93 ? 12.786 -8.183 -9.105 1.00 85.12 93 HIS A C 1
ATOM 749 O O . HIS A 1 93 ? 11.889 -8.055 -8.273 1.00 85.12 93 HIS A O 1
ATOM 755 N N . ARG A 1 94 ? 12.860 -9.289 -9.863 1.00 88.56 94 ARG A N 1
ATOM 756 C CA . ARG A 1 94 ? 11.945 -10.436 -9.689 1.00 88.56 94 ARG A CA 1
ATOM 757 C C . ARG A 1 94 ? 12.207 -11.182 -8.386 1.00 88.56 94 ARG A C 1
ATOM 759 O O . ARG A 1 94 ? 11.229 -11.563 -7.750 1.00 88.56 94 ARG A O 1
ATOM 766 N N . TYR A 1 95 ? 13.466 -11.344 -7.979 1.00 87.94 95 TYR A N 1
ATOM 767 C CA . TYR A 1 95 ? 13.792 -11.903 -6.668 1.00 87.94 95 TYR A CA 1
ATOM 768 C C . TYR A 1 95 ? 13.301 -11.001 -5.534 1.00 87.94 95 TYR A C 1
ATOM 770 O O . TYR A 1 95 ? 12.587 -11.490 -4.670 1.00 87.94 95 TYR A O 1
ATOM 778 N N . ARG A 1 96 ? 13.556 -9.686 -5.582 1.00 86.75 96 ARG A N 1
ATOM 779 C CA . ARG A 1 96 ? 13.081 -8.733 -4.560 1.00 86.75 96 ARG A CA 1
ATOM 780 C C . ARG A 1 96 ? 11.565 -8.800 -4.371 1.00 86.75 96 ARG A C 1
ATOM 782 O O . ARG A 1 96 ? 11.079 -8.881 -3.251 1.00 86.75 96 ARG A O 1
ATOM 789 N N . GLN A 1 97 ? 10.816 -8.823 -5.474 1.00 87.06 97 GLN A N 1
ATOM 790 C CA . GLN A 1 97 ? 9.357 -8.971 -5.445 1.00 87.06 97 GLN A CA 1
ATOM 791 C C . GLN A 1 97 ? 8.914 -10.345 -4.917 1.00 87.06 97 GLN A C 1
ATOM 793 O O . GLN A 1 97 ? 7.926 -10.424 -4.198 1.00 87.06 97 GLN A O 1
ATOM 798 N N . ALA A 1 98 ? 9.639 -11.425 -5.225 1.00 90.25 98 ALA A N 1
ATOM 799 C CA . ALA A 1 98 ? 9.364 -12.742 -4.652 1.00 90.25 98 ALA A CA 1
ATOM 800 C C . ALA A 1 98 ? 9.626 -12.783 -3.132 1.00 90.25 98 ALA A C 1
ATOM 802 O O . ALA A 1 98 ? 8.806 -13.332 -2.403 1.00 90.25 98 ALA A O 1
ATOM 803 N N . VAL A 1 99 ? 10.709 -12.162 -2.646 1.00 88.62 99 VAL A N 1
ATOM 804 C CA . VAL A 1 99 ? 11.023 -12.045 -1.207 1.00 88.62 99 VAL A CA 1
ATOM 805 C C . VAL A 1 99 ? 9.952 -11.238 -0.476 1.00 88.62 99 VAL A C 1
ATOM 807 O O . VAL A 1 99 ? 9.432 -11.709 0.528 1.00 88.62 99 VAL A O 1
ATOM 810 N N . LEU A 1 100 ? 9.546 -10.081 -1.012 1.00 85.50 100 LEU A N 1
ATOM 811 C CA . LEU A 1 100 ? 8.451 -9.288 -0.438 1.00 85.50 100 LEU A CA 1
ATOM 812 C C . LEU A 1 100 ? 7.152 -10.103 -0.328 1.00 85.50 100 LEU A C 1
ATOM 814 O O . LEU A 1 100 ? 6.549 -10.138 0.737 1.00 85.50 100 LEU A O 1
ATOM 818 N N . MET A 1 101 ? 6.761 -10.818 -1.387 1.00 88.06 101 MET A N 1
ATOM 819 C CA . MET A 1 101 ? 5.557 -11.664 -1.382 1.00 88.06 101 MET A CA 1
ATOM 820 C C . MET A 1 101 ? 5.669 -12.844 -0.402 1.00 88.06 101 MET A C 1
ATOM 822 O O . MET A 1 101 ? 4.688 -13.196 0.242 1.00 88.06 101 MET A O 1
ATOM 826 N N . TYR A 1 102 ? 6.859 -13.443 -0.255 1.00 88.75 102 TYR A N 1
ATOM 827 C CA . TYR A 1 102 ? 7.112 -14.513 0.719 1.00 88.75 102 TYR A CA 1
ATOM 828 C C . TYR A 1 102 ? 6.967 -14.019 2.163 1.00 88.75 102 TYR A C 1
ATOM 830 O O . TYR A 1 102 ? 6.333 -14.686 2.974 1.00 88.75 102 TYR A O 1
ATOM 838 N N . LEU A 1 103 ? 7.513 -12.838 2.467 1.00 86.19 103 LEU A N 1
ATOM 839 C CA . LEU A 1 103 ? 7.393 -12.208 3.783 1.00 86.19 103 LEU A CA 1
ATOM 840 C C . LEU A 1 103 ? 5.949 -11.750 4.086 1.00 86.19 103 LEU A C 1
ATOM 842 O O . LEU A 1 103 ? 5.584 -11.652 5.249 1.00 86.19 103 LEU A O 1
ATOM 846 N N . GLN A 1 104 ? 5.115 -11.519 3.063 1.00 84.62 104 GLN A N 1
ATOM 847 C CA . GLN A 1 104 ? 3.677 -11.205 3.188 1.00 84.62 104 GLN A CA 1
ATOM 848 C C . GLN A 1 104 ? 2.767 -12.445 3.310 1.00 84.62 104 GLN A C 1
ATOM 850 O O . GLN A 1 104 ? 1.548 -12.309 3.202 1.00 84.62 104 GLN A O 1
ATOM 855 N N . ASP A 1 105 ? 3.329 -13.652 3.458 1.00 84.94 105 ASP A N 1
ATOM 856 C CA . ASP A 1 105 ? 2.616 -14.939 3.364 1.00 84.94 105 ASP A CA 1
ATOM 857 C C . ASP A 1 105 ? 1.861 -15.172 2.020 1.00 84.94 105 ASP A C 1
ATOM 859 O O . ASP A 1 105 ? 1.144 -16.168 1.868 1.00 84.94 105 ASP A O 1
ATOM 863 N N . ASP A 1 106 ? 2.060 -14.335 0.987 1.00 85.25 106 ASP A N 1
ATOM 864 C CA . ASP A 1 106 ? 1.534 -14.567 -0.370 1.00 85.25 106 ASP A CA 1
ATOM 865 C C . ASP A 1 106 ? 2.457 -15.510 -1.157 1.00 85.25 106 ASP A C 1
ATOM 867 O O . ASP A 1 106 ? 3.150 -15.151 -2.117 1.00 85.25 106 ASP A O 1
ATOM 871 N N . TYR A 1 107 ? 2.455 -16.776 -0.747 1.00 89.75 107 TYR A N 1
ATOM 872 C CA . TYR A 1 107 ? 3.237 -17.825 -1.394 1.00 89.75 107 TYR A CA 1
ATOM 873 C C . TYR A 1 107 ? 2.799 -18.087 -2.854 1.00 89.75 107 TYR A C 1
ATOM 875 O O . TYR A 1 107 ? 3.641 -18.407 -3.701 1.00 89.75 107 TYR A O 1
ATOM 883 N N . ASP A 1 108 ? 1.511 -17.897 -3.182 1.00 86.38 108 ASP A N 1
ATOM 884 C CA . ASP A 1 108 ? 0.983 -17.969 -4.558 1.00 86.38 108 ASP A CA 1
ATOM 885 C C . ASP A 1 108 ? 1.604 -16.848 -5.427 1.00 86.38 108 ASP A C 1
ATOM 887 O O . ASP A 1 108 ? 2.087 -17.095 -6.543 1.00 86.38 108 ASP A O 1
ATOM 891 N N . GLY A 1 109 ? 1.649 -15.619 -4.900 1.00 86.94 109 GLY A N 1
ATOM 892 C CA . GLY A 1 109 ? 2.310 -14.456 -5.491 1.00 86.94 109 GLY A CA 1
ATOM 893 C C . GLY A 1 109 ? 3.817 -14.647 -5.644 1.00 86.94 109 GLY A C 1
ATOM 894 O O . GLY A 1 109 ? 4.346 -14.488 -6.749 1.00 86.94 109 GLY A O 1
ATOM 895 N N . CYS A 1 110 ? 4.511 -15.087 -4.594 1.00 90.62 110 CYS A N 1
ATOM 896 C CA . CYS A 1 110 ? 5.944 -15.380 -4.633 1.00 90.62 110 CYS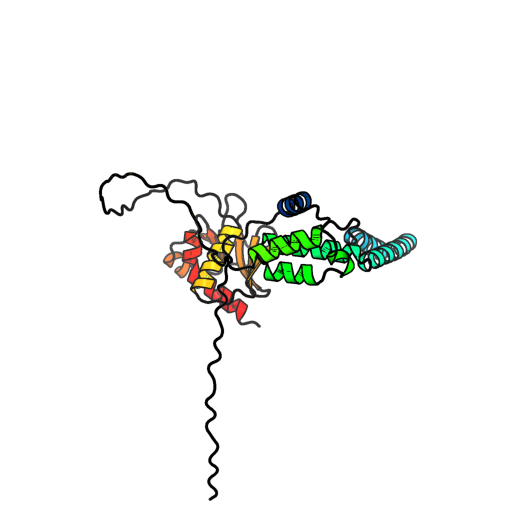 A CA 1
ATOM 897 C C . CYS A 1 110 ? 6.283 -16.374 -5.759 1.00 90.62 110 CYS A C 1
ATOM 899 O O . CYS A 1 110 ? 7.096 -16.083 -6.648 1.00 90.62 110 CYS A O 1
ATOM 901 N N . ARG A 1 111 ? 5.563 -17.502 -5.825 1.00 90.19 111 ARG A N 1
ATOM 902 C CA . ARG A 1 111 ? 5.739 -18.526 -6.867 1.00 90.19 111 ARG A CA 1
ATOM 903 C C . ARG A 1 111 ? 5.494 -17.980 -8.279 1.00 90.19 111 ARG A C 1
ATOM 905 O O . ARG A 1 111 ? 6.156 -18.401 -9.232 1.00 90.19 111 ARG A O 1
ATOM 912 N N . LYS A 1 112 ? 4.580 -17.018 -8.445 1.00 91.44 112 LYS A N 1
ATOM 913 C CA . LYS A 1 112 ? 4.314 -16.317 -9.719 1.00 91.44 112 LYS A CA 1
ATOM 914 C C . LYS A 1 112 ? 5.477 -15.412 -10.150 1.00 91.44 112 LYS A C 1
ATOM 916 O O . LYS A 1 112 ? 5.701 -15.278 -11.356 1.00 91.44 112 LYS A O 1
ATOM 921 N N . TYR A 1 113 ? 6.224 -14.814 -9.219 1.00 89.94 113 TYR A N 1
ATOM 922 C CA . TYR A 1 113 ? 7.437 -14.044 -9.529 1.00 89.94 113 TYR A CA 1
ATOM 923 C C . TYR A 1 113 ? 8.646 -14.950 -9.791 1.00 89.94 113 TYR A C 1
ATOM 925 O O . TYR A 1 113 ? 9.286 -14.782 -10.833 1.00 89.94 113 TYR A O 1
ATOM 933 N N . LEU A 1 114 ? 8.880 -15.976 -8.961 1.00 91.06 114 LEU A N 1
ATOM 934 C CA . LEU A 1 114 ? 9.917 -16.993 -9.196 1.00 91.06 114 LEU A CA 1
ATOM 935 C C . LEU A 1 114 ? 9.751 -17.670 -10.563 1.00 91.06 114 LEU A C 1
ATOM 937 O O . LEU A 1 114 ? 10.703 -17.804 -11.332 1.00 91.06 114 LEU A O 1
ATOM 941 N N . ASN A 1 115 ? 8.522 -18.012 -10.957 1.00 89.75 115 ASN A N 1
ATOM 942 C CA . ASN A 1 115 ? 8.290 -18.640 -12.256 1.00 89.75 115 ASN A CA 1
ATOM 943 C C . ASN A 1 115 ? 8.681 -17.769 -13.462 1.00 89.75 115 ASN A C 1
ATOM 945 O O . ASN A 1 115 ? 9.011 -18.333 -14.510 1.00 89.75 115 ASN A O 1
ATOM 949 N N . LYS A 1 116 ? 8.712 -16.437 -13.319 1.00 90.38 116 LYS A N 1
ATOM 950 C CA . LYS A 1 116 ? 9.152 -15.494 -14.363 1.00 90.38 116 LYS A CA 1
ATOM 951 C C . LYS A 1 116 ? 10.676 -15.357 -14.462 1.00 90.38 116 LYS A C 1
ATOM 953 O O . LYS A 1 116 ? 11.149 -14.684 -15.377 1.00 90.38 116 LYS A O 1
ATOM 958 N N . ILE A 1 117 ? 11.455 -15.917 -13.541 1.00 89.50 117 ILE A N 1
ATOM 959 C CA . ILE A 1 117 ? 12.924 -15.835 -13.565 1.00 89.50 117 ILE A CA 1
ATOM 960 C C . ILE A 1 117 ? 13.479 -16.562 -14.817 1.00 89.50 117 ILE A C 1
ATOM 962 O O . ILE A 1 117 ? 12.891 -17.562 -15.243 1.00 89.50 117 ILE A O 1
ATOM 966 N N . PRO A 1 118 ? 14.545 -16.061 -15.481 1.00 87.50 118 PRO A N 1
ATOM 967 C CA . PRO A 1 118 ? 15.113 -16.706 -16.671 1.00 87.50 118 PRO A CA 1
ATOM 968 C C . PRO A 1 118 ? 15.574 -18.143 -16.395 1.00 87.50 118 PRO A C 1
ATOM 970 O O . PRO A 1 118 ? 16.100 -18.414 -15.325 1.00 87.50 118 PRO A O 1
ATOM 973 N N . LYS A 1 119 ? 15.444 -19.059 -17.370 1.00 86.81 119 LYS A N 1
ATOM 974 C CA . LYS A 1 119 ? 15.800 -20.488 -17.193 1.00 86.81 119 LYS A CA 1
ATOM 975 C C . LYS A 1 119 ? 17.209 -20.708 -16.620 1.00 86.81 119 LYS A C 1
ATOM 977 O O . LYS A 1 119 ? 17.362 -21.533 -15.737 1.00 86.81 119 LYS A O 1
ATOM 982 N N . GLN A 1 120 ? 18.181 -19.920 -17.081 1.00 85.81 120 GLN A N 1
ATOM 983 C CA . GLN A 1 120 ? 19.586 -19.957 -16.651 1.00 85.81 120 GLN A CA 1
ATOM 984 C C . GLN A 1 120 ? 19.743 -19.739 -15.136 1.00 85.81 120 GLN A C 1
ATOM 986 O O . GLN A 1 120 ? 20.500 -20.436 -14.476 1.00 85.81 120 GLN A O 1
ATOM 991 N N . GLU A 1 121 ? 18.968 -18.814 -14.572 1.00 85.12 121 GLU A N 1
ATOM 992 C CA . GLU A 1 121 ? 18.970 -18.504 -13.138 1.00 85.12 121 GLU A CA 1
ATOM 993 C C . GLU A 1 121 ? 18.247 -19.587 -12.320 1.00 85.12 121 GLU A C 1
ATOM 995 O O . GLU A 1 121 ? 18.538 -19.768 -11.142 1.00 85.12 121 GLU A O 1
ATOM 1000 N N . LYS A 1 122 ? 17.335 -20.360 -12.934 1.00 87.69 122 LYS A N 1
ATOM 1001 C CA . LYS A 1 122 ? 16.609 -21.452 -12.255 1.00 87.69 122 LYS A CA 1
ATOM 1002 C C . LYS A 1 122 ? 17.471 -22.675 -11.941 1.00 87.69 122 LYS A C 1
ATOM 1004 O O . LYS A 1 122 ? 17.039 -23.561 -11.206 1.00 87.69 122 LYS A O 1
ATOM 1009 N N . GLU A 1 123 ? 18.662 -22.746 -12.523 1.00 85.12 123 GLU A N 1
ATOM 1010 C CA . GLU A 1 123 ? 19.625 -23.821 -12.286 1.00 85.12 123 GLU A CA 1
ATOM 1011 C C . GLU A 1 123 ? 20.532 -23.527 -11.076 1.00 85.12 123 GLU A C 1
ATOM 1013 O O . GLU A 1 123 ? 21.149 -24.456 -10.550 1.00 85.12 123 GLU A O 1
ATOM 1018 N N . THR A 1 124 ? 20.553 -22.280 -10.586 1.00 86.12 124 THR A N 1
ATOM 1019 C CA . THR A 1 124 ? 21.289 -21.867 -9.377 1.00 86.12 124 THR A CA 1
ATOM 1020 C C . THR A 1 124 ? 20.753 -22.543 -8.113 1.00 86.12 124 THR A C 1
ATOM 1022 O O . THR A 1 124 ? 19.588 -22.947 -8.052 1.00 86.12 124 THR A O 1
ATOM 1025 N N . GLU A 1 125 ? 21.600 -22.673 -7.090 1.00 85.56 125 GLU A N 1
ATOM 1026 C CA . GLU A 1 125 ? 21.188 -23.222 -5.793 1.00 85.56 125 GLU A CA 1
ATOM 1027 C C . GLU A 1 125 ? 20.226 -22.272 -5.068 1.00 85.56 125 GLU A C 1
ATOM 1029 O O . GLU A 1 125 ? 19.150 -22.718 -4.677 1.00 85.56 125 GLU A O 1
ATOM 1034 N N . CYS A 1 126 ? 20.502 -20.960 -5.056 1.00 83.50 126 CYS A N 1
ATOM 1035 C CA . CYS A 1 126 ? 19.629 -19.938 -4.462 1.00 83.50 126 CYS A CA 1
ATOM 1036 C C . CYS A 1 126 ? 18.182 -20.001 -4.997 1.00 83.50 126 CYS A C 1
ATOM 1038 O O . CYS A 1 126 ? 17.223 -19.903 -4.231 1.00 83.50 126 CYS A O 1
ATOM 1040 N N . TYR A 1 127 ? 17.987 -20.212 -6.311 1.00 88.56 127 TYR A N 1
ATOM 1041 C CA . TYR A 1 127 ? 16.639 -20.385 -6.872 1.00 88.56 127 TYR A CA 1
ATOM 1042 C C . TYR A 1 127 ? 15.949 -21.651 -6.351 1.00 88.56 127 TYR A C 1
ATOM 1044 O O . TYR A 1 127 ? 14.751 -21.628 -6.066 1.00 88.56 127 TYR A O 1
ATOM 1052 N N . LYS A 1 128 ? 16.682 -22.768 -6.277 1.00 89.12 128 LYS A N 1
ATOM 1053 C CA . LYS A 1 128 ? 16.141 -24.064 -5.845 1.00 89.12 128 LYS A CA 1
ATOM 1054 C C . LYS A 1 128 ? 15.767 -24.025 -4.369 1.00 89.12 128 LYS A C 1
ATOM 1056 O O . LYS A 1 128 ? 14.657 -24.431 -4.043 1.00 89.12 128 LYS A O 1
ATOM 1061 N N . GLU A 1 129 ? 16.644 -23.481 -3.529 1.00 88.44 129 GLU A N 1
ATOM 1062 C CA . GLU A 1 129 ? 16.429 -23.308 -2.092 1.00 88.44 129 GLU A CA 1
ATOM 1063 C C . GLU A 1 129 ? 15.218 -22.408 -1.818 1.00 88.44 129 GLU A C 1
ATOM 1065 O O . GLU A 1 129 ? 14.287 -22.806 -1.111 1.00 88.44 129 GLU A O 1
ATOM 1070 N N . PHE A 1 130 ? 15.152 -21.236 -2.460 1.00 89.00 130 PHE A N 1
ATOM 1071 C CA . PHE A 1 130 ? 14.017 -20.336 -2.276 1.00 89.00 130 PHE A CA 1
ATOM 1072 C C . PHE A 1 130 ? 12.707 -20.955 -2.795 1.00 89.00 130 PHE A C 1
ATOM 1074 O O . PHE A 1 130 ? 11.652 -20.815 -2.175 1.00 89.00 130 PHE A O 1
ATOM 1081 N N . LEU A 1 131 ? 12.758 -21.723 -3.889 1.00 90.94 131 LEU A N 1
ATOM 1082 C CA . LEU A 1 131 ? 11.595 -22.459 -4.376 1.00 90.94 131 LEU A CA 1
ATOM 1083 C C . LEU A 1 131 ? 11.169 -23.596 -3.427 1.00 90.94 131 LEU A C 1
ATOM 1085 O O . LEU A 1 131 ? 9.964 -23.825 -3.310 1.00 90.94 131 LEU A O 1
ATOM 1089 N N . SER A 1 132 ? 12.088 -24.292 -2.743 1.00 90.19 132 SER A N 1
ATOM 1090 C CA . SER A 1 132 ? 11.719 -25.266 -1.701 1.00 90.19 132 SER A CA 1
ATOM 1091 C C . SER A 1 132 ? 11.046 -24.591 -0.511 1.00 90.19 132 SER A C 1
ATOM 1093 O O . SER A 1 132 ? 9.936 -24.991 -0.180 1.00 90.19 132 SER A O 1
ATOM 1095 N N . LEU A 1 133 ? 11.602 -23.495 0.022 1.00 88.75 133 LEU A N 1
ATOM 1096 C CA . LEU A 1 133 ? 10.997 -22.737 1.130 1.00 88.75 133 LEU A CA 1
ATOM 1097 C C . LEU A 1 133 ? 9.553 -22.310 0.818 1.00 88.75 133 LEU A C 1
ATOM 1099 O O . LEU A 1 133 ? 8.655 -22.440 1.648 1.00 88.75 133 LEU A O 1
ATOM 1103 N N . VAL A 1 134 ? 9.305 -21.847 -0.411 1.00 89.75 134 VAL A N 1
ATOM 1104 C CA . VAL A 1 134 ? 7.959 -21.500 -0.892 1.00 89.75 134 VAL A CA 1
ATOM 1105 C C . VAL A 1 134 ? 7.056 -22.734 -0.994 1.00 89.75 134 VAL A C 1
ATOM 1107 O O . VAL A 1 134 ? 5.896 -22.679 -0.591 1.00 89.75 134 VAL A O 1
ATOM 1110 N N . ASN A 1 135 ? 7.550 -23.856 -1.526 1.00 89.06 135 ASN A N 1
ATOM 1111 C CA . ASN A 1 135 ? 6.748 -25.074 -1.662 1.00 89.06 135 ASN A CA 1
ATOM 1112 C C . ASN A 1 135 ? 6.421 -25.716 -0.301 1.00 89.06 135 ASN A C 1
ATOM 1114 O O . ASN A 1 135 ? 5.294 -26.176 -0.134 1.00 89.06 135 ASN A O 1
ATOM 1118 N N . ASP A 1 136 ? 7.339 -25.700 0.667 1.00 88.25 136 ASP A N 1
ATOM 1119 C CA . ASP A 1 136 ? 7.154 -26.269 2.013 1.00 88.25 136 ASP A CA 1
ATOM 1120 C C . ASP A 1 136 ? 6.061 -25.535 2.807 1.00 88.25 136 ASP A C 1
ATOM 1122 O O . ASP A 1 136 ? 5.374 -26.126 3.640 1.00 88.25 136 ASP A O 1
ATOM 1126 N N . LYS A 1 137 ? 5.853 -24.247 2.508 1.00 83.81 137 LYS A N 1
ATOM 1127 C CA . LYS A 1 137 ? 4.773 -23.419 3.064 1.00 83.81 137 LYS A CA 1
ATOM 1128 C C . LYS A 1 137 ? 3.431 -23.598 2.340 1.00 83.81 137 LYS A C 1
ATOM 1130 O O . LYS A 1 137 ? 2.380 -23.436 2.960 1.00 83.81 137 LYS A O 1
ATOM 1135 N N . ILE A 1 138 ? 3.455 -23.925 1.043 1.00 75.81 138 ILE A N 1
ATOM 1136 C CA . ILE A 1 138 ? 2.256 -24.176 0.215 1.00 75.81 138 ILE A CA 1
ATOM 1137 C C . ILE A 1 138 ? 1.725 -25.602 0.401 1.00 75.81 138 ILE A C 1
ATOM 1139 O O . ILE A 1 138 ? 0.516 -25.829 0.295 1.00 75.81 138 ILE A O 1
ATOM 1143 N N . ALA A 1 139 ? 2.608 -26.573 0.635 1.00 68.25 139 ALA A N 1
ATOM 1144 C CA . ALA A 1 139 ? 2.218 -27.954 0.848 1.00 68.25 139 ALA A CA 1
ATOM 1145 C C . ALA A 1 139 ? 1.300 -28.045 2.081 1.00 68.25 139 ALA A C 1
ATOM 1147 O O . ALA A 1 139 ? 1.676 -27.584 3.162 1.00 68.25 139 ALA A O 1
ATOM 1148 N N . PRO A 1 140 ? 0.097 -28.643 1.972 1.00 49.09 140 PRO A N 1
ATOM 1149 C CA . PRO A 1 140 ? -0.629 -29.011 3.173 1.00 49.09 140 PRO A CA 1
ATOM 1150 C C . PRO A 1 140 ? 0.255 -29.977 3.962 1.00 49.09 140 PRO A C 1
ATOM 1152 O O . PRO A 1 140 ? 0.848 -30.885 3.375 1.00 49.09 140 PRO A O 1
ATOM 1155 N N . LYS A 1 141 ? 0.315 -29.809 5.286 1.00 46.62 141 LYS A N 1
ATOM 1156 C CA . LYS A 1 141 ? 0.857 -30.839 6.174 1.00 46.62 141 LYS A CA 1
ATOM 1157 C C . LYS A 1 141 ? -0.011 -32.089 6.023 1.00 46.62 141 LYS A C 1
ATOM 1159 O O . LYS A 1 141 ? -1.017 -32.237 6.707 1.00 46.62 141 LYS A O 1
ATOM 1164 N N . THR A 1 142 ? 0.338 -32.964 5.085 1.00 37.75 142 THR A N 1
ATOM 1165 C CA . THR A 1 142 ? -0.056 -34.367 5.157 1.00 37.75 142 THR A CA 1
ATOM 1166 C C . THR A 1 142 ? 0.636 -34.929 6.377 1.00 37.75 142 THR A C 1
ATOM 1168 O O . THR A 1 142 ? 1.854 -35.116 6.344 1.00 37.75 142 THR A O 1
ATOM 1171 N N . ASP A 1 143 ? -0.144 -35.183 7.424 1.00 43.06 143 ASP A N 1
ATOM 1172 C CA . ASP A 1 143 ? 0.273 -36.047 8.515 1.00 43.06 143 ASP A CA 1
ATOM 1173 C C . ASP A 1 143 ? 0.785 -37.356 7.912 1.00 43.06 143 ASP A C 1
ATOM 1175 O O . ASP A 1 143 ? 0.035 -38.158 7.350 1.00 43.06 143 ASP A O 1
ATOM 1179 N N . LYS A 1 144 ? 2.098 -37.551 8.004 1.00 36.59 144 LYS A N 1
ATOM 1180 C CA . LYS A 1 144 ? 2.664 -38.886 8.089 1.00 36.59 144 LYS A CA 1
ATOM 1181 C C . LYS A 1 144 ? 2.730 -39.185 9.573 1.00 36.59 144 LYS A C 1
ATOM 1183 O O . LYS A 1 144 ? 3.504 -38.548 10.284 1.00 36.59 144 LYS A O 1
ATOM 1188 N N . GLY A 1 145 ? 1.863 -40.090 10.013 1.00 34.25 145 GLY A N 1
ATOM 1189 C CA . GLY A 1 145 ? 1.887 -40.585 11.378 1.00 34.25 145 GLY A CA 1
ATOM 1190 C C . GLY A 1 145 ? 3.254 -41.181 11.712 1.00 34.25 145 GLY A C 1
ATOM 1191 O O . GLY A 1 145 ? 3.883 -41.821 10.872 1.00 34.25 145 GLY A O 1
ATOM 1192 N N . GLU A 1 146 ? 3.703 -40.886 12.926 1.00 37.69 146 GLU A N 1
ATOM 1193 C CA . GLU A 1 146 ? 3.754 -41.906 13.975 1.00 37.69 146 GLU A CA 1
ATOM 1194 C C . GLU A 1 146 ? 4.280 -43.288 13.548 1.00 37.69 146 GLU A C 1
ATOM 1196 O O . GLU A 1 146 ? 3.549 -44.111 13.002 1.00 37.69 146 GLU A O 1
ATOM 1201 N N . GLU A 1 147 ? 5.531 -43.561 13.917 1.00 33.53 147 GLU A N 1
ATOM 1202 C CA . GLU A 1 147 ? 5.947 -44.896 14.346 1.00 33.53 147 GLU A CA 1
ATOM 1203 C C . GLU A 1 147 ? 6.883 -44.735 15.561 1.00 33.53 147 GLU A C 1
ATOM 1205 O O . GLU A 1 147 ? 7.899 -44.045 15.489 1.00 33.53 147 GLU A O 1
ATOM 1210 N N . ASP A 1 148 ? 6.461 -45.324 16.682 1.00 33.81 148 ASP A N 1
ATOM 1211 C CA . ASP A 1 148 ? 7.195 -45.700 17.900 1.00 33.81 148 ASP A CA 1
ATOM 1212 C C . ASP A 1 148 ? 8.157 -44.688 18.579 1.00 33.81 148 ASP A C 1
ATOM 1214 O O . ASP A 1 148 ? 9.247 -44.354 18.122 1.00 33.81 148 ASP A O 1
ATOM 1218 N N . SER A 1 149 ? 7.923 -44.328 19.844 1.00 34.69 149 SER A N 1
ATOM 1219 C CA . SER A 1 149 ? 7.969 -45.337 20.911 1.00 34.69 149 SER A CA 1
ATOM 1220 C C . SER A 1 149 ? 7.319 -44.891 22.227 1.00 34.69 149 SER A C 1
ATOM 1222 O O . SER A 1 149 ? 7.531 -43.793 22.737 1.00 34.69 149 SER A O 1
ATOM 1224 N N . ILE A 1 150 ? 6.562 -45.821 22.809 1.00 34.44 150 ILE A N 1
ATOM 1225 C CA . ILE A 1 150 ? 5.909 -45.713 24.116 1.00 34.44 150 ILE A CA 1
ATOM 1226 C C . ILE A 1 150 ? 6.948 -45.774 25.241 1.00 34.44 150 ILE A C 1
ATOM 1228 O O . ILE A 1 150 ? 7.713 -46.737 25.303 1.00 34.44 150 ILE A O 1
ATOM 1232 N N . LYS A 1 151 ? 6.859 -44.845 26.204 1.00 36.69 151 LYS A N 1
ATOM 1233 C CA . LYS A 1 151 ? 6.932 -45.173 27.639 1.00 36.69 151 LYS A CA 1
ATOM 1234 C C . LYS A 1 151 ? 5.958 -44.314 28.445 1.00 36.69 151 LYS A C 1
ATOM 1236 O O . LYS A 1 151 ? 6.163 -43.116 28.615 1.00 36.69 151 LYS A O 1
ATOM 1241 N N . GLU A 1 152 ? 4.930 -44.977 28.966 1.00 31.28 152 GLU A N 1
ATOM 1242 C CA . GLU A 1 152 ? 4.215 -44.590 30.189 1.00 31.28 152 GLU A CA 1
ATOM 1243 C C . GLU A 1 152 ? 5.258 -44.365 31.322 1.00 31.28 152 GLU A C 1
ATOM 1245 O O . GLU A 1 152 ? 6.361 -44.913 31.274 1.00 31.28 152 GLU A O 1
ATOM 1250 N N . ASP A 1 153 ? 5.016 -43.563 32.363 1.00 30.12 153 ASP A N 1
ATOM 1251 C CA . ASP A 1 153 ? 4.015 -43.922 33.369 1.00 30.12 153 ASP A CA 1
ATOM 1252 C C . ASP A 1 153 ? 3.738 -42.823 34.429 1.00 30.12 153 ASP A C 1
ATOM 1254 O O . ASP A 1 153 ? 4.609 -42.019 34.754 1.00 30.12 153 ASP A O 1
ATOM 1258 N N . ASN A 1 154 ? 2.546 -42.909 35.037 1.00 31.17 154 ASN A N 1
ATOM 1259 C CA . ASN A 1 154 ? 2.034 -42.250 36.260 1.00 31.17 154 ASN A CA 1
ATOM 1260 C C . ASN A 1 154 ? 1.911 -40.698 36.313 1.00 31.17 154 ASN A C 1
ATOM 1262 O O . ASN A 1 154 ? 2.898 -39.983 36.204 1.00 31.17 154 ASN A O 1
ATOM 1266 N N . LEU A 1 155 ? 0.750 -40.039 36.507 1.00 30.95 155 LEU A N 1
ATOM 1267 C CA . LEU A 1 155 ? -0.494 -40.252 37.301 1.00 30.95 155 LEU A CA 1
ATOM 1268 C C . LEU A 1 155 ? -0.554 -39.418 38.606 1.00 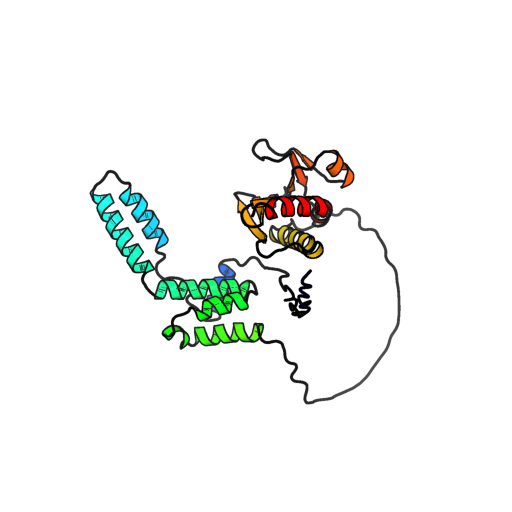30.95 155 LEU A C 1
ATOM 1270 O O . LEU A 1 155 ? -0.000 -39.822 39.629 1.00 30.95 155 LEU A O 1
ATOM 1274 N N . LYS A 1 156 ? -1.358 -38.337 38.579 1.00 32.62 156 LYS A N 1
ATOM 1275 C CA . LYS A 1 156 ? -2.364 -37.867 39.582 1.00 32.62 156 LYS A CA 1
ATOM 1276 C C . LYS A 1 156 ? -2.906 -36.491 39.123 1.00 32.62 156 LYS A C 1
ATOM 1278 O O . LYS A 1 156 ? -2.117 -35.664 38.691 1.00 32.62 156 LYS A O 1
ATOM 1283 N N . LYS A 1 157 ? -4.225 -36.271 38.964 1.00 31.67 157 LYS A N 1
ATOM 1284 C CA . LYS A 1 157 ? -5.232 -35.910 40.005 1.00 31.67 157 LYS A CA 1
ATOM 1285 C C . LYS A 1 157 ? -4.751 -34.752 40.908 1.00 31.67 157 LYS A C 1
ATOM 1287 O O . LYS A 1 157 ? -3.670 -34.880 41.465 1.00 31.67 157 LYS A O 1
ATOM 1292 N N . SER A 1 158 ? -5.494 -33.673 41.167 1.00 29.38 158 SER A N 1
ATOM 1293 C CA . SER A 1 158 ? -6.892 -33.282 40.849 1.00 29.38 158 SER A CA 1
ATOM 1294 C C . SER A 1 158 ? -7.057 -31.750 41.112 1.00 29.38 158 SER A C 1
ATOM 1296 O O . SER A 1 158 ? -6.028 -31.109 41.311 1.00 29.38 158 SER A O 1
ATOM 1298 N N . ASP A 1 159 ? -8.191 -31.028 41.066 1.00 32.28 159 ASP A N 1
ATOM 1299 C CA . ASP A 1 159 ? -9.658 -31.268 41.028 1.00 32.28 159 ASP A CA 1
ATOM 1300 C C . ASP A 1 159 ? -10.366 -30.138 40.209 1.00 32.28 159 ASP A C 1
ATOM 1302 O O . ASP A 1 159 ? -9.709 -29.200 39.758 1.00 32.28 159 ASP A O 1
ATOM 1306 N N . ASP A 1 160 ? -11.695 -30.200 40.028 1.00 31.75 160 ASP A N 1
ATOM 1307 C CA . ASP A 1 160 ? -12.545 -29.127 39.459 1.00 31.75 160 ASP A CA 1
ATOM 1308 C C . ASP A 1 160 ? -12.623 -27.857 40.338 1.00 31.75 160 ASP A C 1
ATOM 1310 O O . ASP A 1 160 ? -12.880 -27.974 41.535 1.00 31.75 160 ASP A O 1
ATOM 1314 N N . ILE A 1 161 ? -12.601 -26.654 39.735 1.00 32.88 161 ILE A N 1
ATOM 1315 C CA . ILE A 1 161 ? -13.414 -25.492 40.172 1.00 32.88 161 ILE A CA 1
ATOM 1316 C C . ILE A 1 161 ? -13.919 -24.736 38.933 1.00 32.88 161 ILE A C 1
ATOM 1318 O O . ILE A 1 161 ? -13.178 -24.509 37.97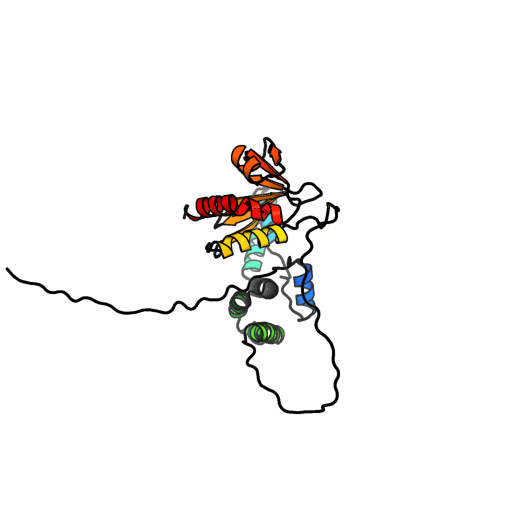6 1.00 32.88 161 ILE A O 1
ATOM 1322 N N . SER A 1 162 ? -15.189 -24.333 38.961 1.00 34.25 162 SER A N 1
ATOM 1323 C CA . SER A 1 162 ? -15.899 -23.648 37.882 1.00 34.25 162 SER A CA 1
ATOM 1324 C C . SER A 1 162 ? -16.330 -22.223 38.273 1.00 34.25 162 SER A C 1
ATOM 1326 O O . SER A 1 162 ? -16.656 -21.979 39.428 1.00 34.25 162 SER A O 1
ATOM 1328 N N . ILE A 1 163 ? -16.413 -21.338 37.265 1.00 30.55 163 ILE A N 1
ATOM 1329 C CA . ILE A 1 163 ? -17.186 -20.072 37.229 1.00 30.55 163 ILE A CA 1
ATOM 1330 C C . ILE A 1 163 ? -16.725 -18.938 38.180 1.00 30.55 163 ILE A C 1
ATOM 1332 O O . ILE A 1 163 ? -16.798 -19.055 39.393 1.00 30.55 163 ILE A O 1
ATOM 1336 N N . GLU A 1 164 ? -16.382 -17.773 37.615 1.00 30.86 164 GLU A N 1
ATOM 1337 C CA . GLU A 1 164 ? -17.162 -16.526 37.791 1.00 30.86 164 GLU A CA 1
ATOM 1338 C C . GLU A 1 164 ? -16.625 -15.395 36.896 1.00 30.86 164 GLU A C 1
ATOM 1340 O O . GLU A 1 164 ? -15.449 -15.037 36.948 1.00 30.86 164 GLU A O 1
ATOM 1345 N N . GLU A 1 165 ? -17.510 -14.794 36.098 1.00 41.88 165 GLU A N 1
ATOM 1346 C CA . GLU A 1 165 ? -17.264 -13.496 35.467 1.00 41.88 165 GLU A CA 1
ATOM 1347 C C . GLU A 1 165 ? -17.243 -12.407 36.546 1.00 41.88 165 GLU A C 1
ATOM 1349 O O . GLU A 1 165 ? -18.205 -12.274 37.307 1.00 41.88 165 GLU A O 1
ATOM 1354 N N . LYS A 1 166 ? -16.208 -11.559 36.571 1.00 33.25 166 LYS A N 1
ATOM 1355 C CA . LYS A 1 166 ? -16.282 -10.263 37.257 1.00 33.25 166 LYS A CA 1
ATOM 1356 C C . LYS A 1 166 ? -15.844 -9.137 36.341 1.00 33.25 166 LYS A C 1
ATOM 1358 O O . LYS A 1 166 ? -14.662 -8.914 36.107 1.00 33.25 166 LYS A O 1
ATOM 1363 N N . ASN A 1 167 ? -16.848 -8.401 35.870 1.00 37.22 167 ASN A N 1
ATOM 1364 C CA . ASN A 1 167 ? -16.677 -7.035 35.406 1.00 37.22 167 ASN A CA 1
ATOM 1365 C C . ASN A 1 167 ? -16.085 -6.202 36.545 1.00 37.22 167 ASN A C 1
ATOM 1367 O O . ASN A 1 167 ? -16.704 -6.111 37.605 1.00 37.22 167 ASN A O 1
ATOM 1371 N N . ASN A 1 168 ? -14.912 -5.622 36.311 1.00 36.66 168 ASN A N 1
ATOM 1372 C CA . ASN A 1 168 ? -14.506 -4.279 36.728 1.00 36.66 168 ASN A CA 1
ATOM 1373 C C . ASN A 1 168 ? -13.009 -4.148 36.459 1.00 36.66 168 ASN A C 1
ATOM 1375 O O . ASN A 1 168 ? -12.208 -4.654 37.238 1.00 36.66 168 ASN A O 1
ATOM 1379 N N . GLU A 1 169 ? -12.635 -3.398 35.426 1.00 35.81 169 GLU A N 1
ATOM 1380 C CA . GLU A 1 169 ? -11.371 -2.677 35.494 1.00 35.81 169 GLU A CA 1
ATOM 1381 C C . GLU A 1 169 ? -11.576 -1.234 35.046 1.00 35.81 169 GLU A C 1
ATOM 1383 O O . GLU A 1 169 ? -12.132 -0.927 33.990 1.00 35.81 169 GLU A O 1
ATOM 1388 N N . GLU A 1 170 ? -11.236 -0.356 35.979 1.00 34.03 170 GLU A N 1
ATOM 1389 C CA . GLU A 1 170 ? -11.392 1.083 35.912 1.00 34.03 170 GLU A CA 1
ATOM 1390 C C . GLU A 1 170 ? -10.181 1.689 35.188 1.00 34.03 170 GLU A C 1
ATOM 1392 O O . GLU A 1 170 ? -9.121 1.072 35.073 1.00 34.03 170 GLU A O 1
ATOM 1397 N N . ILE A 1 171 ? -10.348 2.905 34.673 1.00 46.50 171 ILE A N 1
ATOM 1398 C CA . ILE A 1 171 ? -9.401 3.585 33.781 1.00 46.50 171 ILE A CA 1
ATOM 1399 C C . ILE A 1 171 ? -7.963 3.552 34.330 1.00 46.50 171 ILE A C 1
ATOM 1401 O O . ILE A 1 171 ? -7.640 4.255 35.287 1.00 46.50 171 ILE A O 1
ATOM 1405 N N . THR A 1 172 ? -7.066 2.847 33.638 1.00 32.56 172 THR A N 1
ATOM 1406 C CA . THR A 1 172 ? -5.616 3.052 33.752 1.00 32.56 172 THR A CA 1
ATOM 1407 C C . THR A 1 172 ? -5.004 3.231 32.366 1.00 32.56 172 THR A C 1
ATOM 1409 O O . THR A 1 172 ? -5.202 2.436 31.451 1.00 32.56 172 THR A O 1
ATOM 1412 N N . ALA A 1 173 ? -4.292 4.342 32.185 1.00 42.69 173 ALA A N 1
ATOM 1413 C CA . ALA A 1 173 ? -3.675 4.685 30.913 1.00 42.69 173 ALA A CA 1
ATOM 1414 C C . ALA A 1 173 ? -2.354 3.928 30.744 1.00 42.69 173 ALA A C 1
ATOM 1416 O O . ALA A 1 173 ? -1.375 4.275 31.399 1.00 42.69 173 ALA A O 1
ATOM 1417 N N . CYS A 1 174 ? -2.351 2.925 29.861 1.00 32.03 174 CYS A N 1
ATOM 1418 C CA . CYS A 1 174 ? -1.191 2.452 29.093 1.00 32.03 174 CYS A CA 1
ATOM 1419 C C . CYS A 1 174 ? -1.628 1.449 27.998 1.00 32.03 174 CYS A C 1
ATOM 1421 O O . CYS A 1 174 ? -0.990 0.416 27.800 1.00 32.03 174 CYS A O 1
ATOM 1423 N N . GLU A 1 175 ? -2.709 1.738 27.256 1.00 55.50 175 GLU A N 1
ATOM 1424 C CA . GLU A 1 175 ? -2.844 1.118 25.929 1.00 55.50 175 GLU A CA 1
ATOM 1425 C C . GLU A 1 175 ? -1.722 1.677 25.042 1.00 55.50 175 GLU A C 1
ATOM 1427 O O . GLU A 1 175 ? -1.527 2.894 24.963 1.00 55.50 175 GLU A O 1
ATOM 1432 N N . ASN A 1 176 ? -0.954 0.787 24.407 1.00 68.44 176 ASN A N 1
ATOM 1433 C CA . ASN A 1 176 ? 0.042 1.190 23.417 1.00 68.44 176 ASN A CA 1
ATOM 1434 C C . ASN A 1 176 ? -0.658 1.994 22.304 1.00 68.44 176 ASN A C 1
ATOM 1436 O O . ASN A 1 176 ? -1.758 1.606 21.901 1.00 68.44 176 ASN A O 1
ATOM 1440 N N . PRO A 1 177 ? -0.052 3.082 21.790 1.00 81.81 177 PRO A N 1
ATOM 1441 C CA . PRO A 1 177 ? -0.659 3.880 20.726 1.00 81.81 177 PRO A CA 1
ATOM 1442 C C . PRO A 1 177 ? -0.990 2.986 19.526 1.00 81.81 177 PRO A C 1
ATOM 1444 O O . PRO A 1 177 ? -0.141 2.202 19.096 1.00 81.81 177 PRO A O 1
ATOM 1447 N N . LEU A 1 178 ? -2.208 3.101 18.984 1.00 89.25 178 LEU A N 1
ATOM 1448 C CA . LEU A 1 178 ? -2.648 2.267 17.866 1.00 89.25 178 LEU A CA 1
ATOM 1449 C C . LEU A 1 178 ? -1.723 2.472 16.670 1.00 89.25 178 LEU A C 1
ATOM 1451 O O . LEU A 1 178 ? -1.488 3.601 16.242 1.00 89.25 178 LEU A O 1
ATOM 1455 N N . THR A 1 179 ? -1.232 1.383 16.098 1.00 91.25 179 THR A N 1
ATOM 1456 C CA . THR A 1 179 ? -0.448 1.444 14.867 1.00 91.25 179 THR A CA 1
ATOM 1457 C C . THR A 1 179 ? -1.359 1.546 13.643 1.00 91.25 179 THR A C 1
ATOM 1459 O O . THR A 1 179 ? -2.540 1.192 13.687 1.00 91.25 179 THR A O 1
ATOM 1462 N N . ASP A 1 180 ? -0.802 1.965 12.503 1.00 90.44 180 ASP A N 1
ATOM 1463 C CA . ASP A 1 180 ? -1.499 1.899 11.208 1.00 90.44 180 ASP A CA 1
ATOM 1464 C C . ASP A 1 180 ? -2.049 0.490 10.933 1.00 90.44 180 ASP A C 1
ATOM 1466 O O . ASP A 1 180 ? -3.155 0.327 10.413 1.00 90.44 180 ASP A O 1
ATOM 1470 N N . MET A 1 181 ? -1.294 -0.533 11.346 1.00 90.44 181 MET A N 1
ATOM 1471 C CA . MET A 1 181 ? -1.643 -1.932 11.146 1.00 90.44 181 MET A CA 1
ATOM 1472 C C . MET A 1 181 ? -2.787 -2.396 12.058 1.00 90.44 181 MET A C 1
ATOM 1474 O O . MET A 1 181 ? -3.615 -3.199 11.628 1.00 90.44 181 MET A O 1
ATOM 1478 N N . ASP A 1 182 ? -2.891 -1.852 13.274 1.00 92.31 182 ASP A N 1
ATOM 1479 C CA . ASP A 1 182 ? -4.034 -2.087 14.162 1.00 92.31 182 ASP A CA 1
ATOM 1480 C C . ASP A 1 182 ? -5.333 -1.591 13.527 1.00 92.31 182 ASP A C 1
ATOM 1482 O O . ASP A 1 182 ? -6.316 -2.329 13.482 1.00 92.31 182 ASP A O 1
ATOM 1486 N N . VAL A 1 183 ? -5.329 -0.370 12.982 1.00 94.31 183 VAL A N 1
ATOM 1487 C CA . VAL A 1 183 ? -6.508 0.202 12.314 1.00 94.31 183 VAL A CA 1
ATOM 1488 C C . VAL A 1 183 ? -6.839 -0.548 11.027 1.00 94.31 183 VAL A C 1
ATOM 1490 O O . VAL A 1 183 ? -8.009 -0.845 10.778 1.00 94.31 183 VAL A O 1
ATOM 1493 N N . TYR A 1 184 ? -5.829 -0.909 10.232 1.00 95.38 184 TYR A N 1
ATOM 1494 C CA . TYR A 1 184 ? -6.023 -1.714 9.030 1.00 95.38 184 TYR A CA 1
ATOM 1495 C C . TYR A 1 184 ? -6.658 -3.074 9.341 1.00 95.38 184 TYR A C 1
ATOM 1497 O O . TYR A 1 184 ? -7.651 -3.435 8.709 1.00 95.38 184 TYR A O 1
ATOM 1505 N N . ASN A 1 185 ? -6.120 -3.814 10.315 1.00 94.94 185 ASN A N 1
ATOM 1506 C CA . ASN A 1 185 ? -6.638 -5.123 10.711 1.00 94.94 185 ASN A CA 1
ATOM 1507 C C . ASN A 1 185 ? -8.076 -5.026 11.242 1.00 94.94 185 ASN A C 1
ATOM 1509 O O . ASN A 1 185 ? -8.929 -5.791 10.796 1.00 94.94 185 ASN A O 1
ATOM 1513 N N . GLU A 1 186 ? -8.368 -4.058 12.113 1.00 96.56 186 GLU A N 1
ATOM 1514 C CA . GLU A 1 186 ? -9.705 -3.872 12.691 1.00 96.56 186 GLU A CA 1
ATOM 1515 C C . GLU A 1 186 ? -10.756 -3.563 11.608 1.00 96.56 186 GLU A C 1
ATOM 1517 O O . GLU A 1 186 ? -11.825 -4.173 11.559 1.00 96.56 186 GLU A O 1
ATOM 1522 N N . VAL A 1 187 ? -10.437 -2.661 10.670 1.00 97.19 187 VAL A N 1
ATOM 1523 C CA . VAL A 1 187 ? -11.328 -2.317 9.547 1.00 97.19 187 VAL A CA 1
ATOM 1524 C C . VAL A 1 187 ? -11.486 -3.490 8.578 1.00 97.19 187 VAL A C 1
ATOM 1526 O O . VAL A 1 187 ? -12.592 -3.763 8.106 1.00 97.19 187 VAL A O 1
ATOM 1529 N N . LYS A 1 188 ? -10.409 -4.230 8.304 1.00 96.25 188 LYS A N 1
ATOM 1530 C CA . LYS A 1 188 ? -10.441 -5.445 7.481 1.00 96.25 188 LYS A CA 1
ATOM 1531 C C . LYS A 1 188 ? -11.347 -6.516 8.084 1.00 96.25 188 LYS A C 1
ATOM 1533 O O . LYS A 1 188 ? -12.079 -7.177 7.346 1.00 96.25 188 LYS A O 1
ATOM 1538 N N . GLU A 1 189 ? -11.305 -6.685 9.404 1.00 96.94 189 GLU A N 1
ATOM 1539 C CA . GLU A 1 189 ? -12.144 -7.635 10.130 1.00 96.94 189 GLU A CA 1
ATOM 1540 C C . GLU A 1 189 ? -13.621 -7.223 10.064 1.00 96.94 189 GLU A C 1
ATOM 1542 O O . GLU A 1 189 ? -14.445 -8.019 9.611 1.00 96.94 1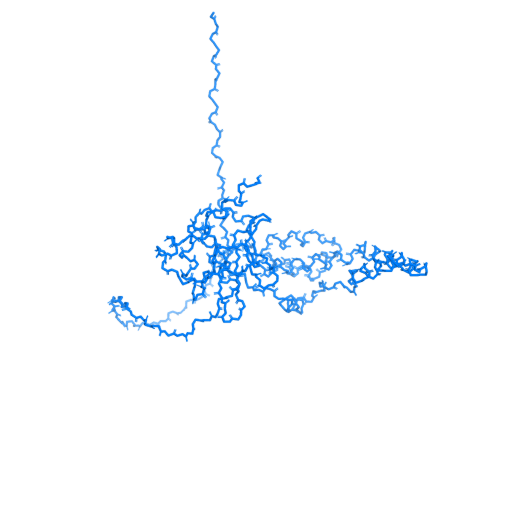89 GLU A O 1
ATOM 1547 N N . ILE A 1 190 ? -13.937 -5.950 10.345 1.00 97.44 190 ILE A N 1
ATOM 1548 C CA . ILE A 1 190 ? -15.280 -5.364 10.170 1.00 97.44 190 ILE A CA 1
ATOM 1549 C C . ILE A 1 190 ? -15.834 -5.641 8.761 1.00 97.44 190 ILE A C 1
ATOM 1551 O O . ILE A 1 190 ? -16.962 -6.120 8.607 1.00 97.44 190 ILE A O 1
ATOM 1555 N N . LEU A 1 191 ? -15.052 -5.363 7.714 1.00 97.06 191 LEU A N 1
ATOM 1556 C CA . LEU A 1 191 ? -15.466 -5.569 6.323 1.00 97.06 191 LEU A CA 1
ATOM 1557 C C . LEU A 1 191 ? -15.641 -7.062 5.979 1.00 97.06 191 LEU A C 1
ATOM 1559 O O . LEU A 1 191 ? -16.573 -7.422 5.254 1.00 97.06 191 LEU A O 1
ATOM 1563 N N . SER A 1 192 ? -14.787 -7.934 6.524 1.00 94.81 192 SER A N 1
ATOM 1564 C CA . SER A 1 192 ? -14.844 -9.392 6.352 1.00 94.81 192 SER A CA 1
ATOM 1565 C C . SER A 1 192 ? -16.089 -10.007 7.008 1.00 94.81 192 SER A C 1
ATOM 1567 O O . SER A 1 192 ? -16.836 -10.739 6.354 1.00 94.81 192 SER A O 1
ATOM 1569 N N . GLU A 1 193 ? -16.375 -9.650 8.264 1.00 96.06 193 GLU A N 1
ATOM 1570 C CA . GLU A 1 193 ? -17.592 -10.043 8.993 1.00 96.06 193 GLU A CA 1
ATOM 1571 C C . GLU A 1 193 ? -18.860 -9.639 8.226 1.00 96.06 193 GLU A C 1
ATOM 1573 O O . GLU A 1 193 ? -19.809 -10.419 8.098 1.00 96.06 193 GLU A O 1
ATOM 1578 N N . ASN A 1 194 ? -18.835 -8.445 7.628 1.00 95.69 194 ASN A N 1
ATOM 1579 C CA . ASN A 1 194 ? -19.919 -7.889 6.821 1.00 95.69 194 ASN A CA 1
ATOM 1580 C C . ASN A 1 194 ? -19.859 -8.304 5.336 1.00 95.69 194 ASN A C 1
ATOM 1582 O O . ASN A 1 194 ? -20.584 -7.756 4.501 1.00 95.69 194 ASN A O 1
ATOM 1586 N N . ARG A 1 195 ? -19.060 -9.328 5.004 1.00 93.56 195 ARG A N 1
ATOM 1587 C CA . ARG A 1 195 ? -19.004 -10.007 3.695 1.00 93.56 195 ARG A CA 1
ATOM 1588 C C . ARG A 1 195 ? -18.688 -9.083 2.507 1.00 93.56 195 ARG A C 1
ATOM 1590 O O . ARG A 1 195 ? -19.230 -9.284 1.419 1.00 93.56 195 ARG A O 1
ATOM 1597 N N . ARG A 1 196 ? -17.838 -8.073 2.703 1.00 93.62 196 ARG A N 1
ATOM 1598 C CA . ARG A 1 196 ? -17.377 -7.161 1.640 1.00 93.62 196 ARG A CA 1
ATOM 1599 C C . ARG A 1 196 ? -16.182 -7.730 0.860 1.00 93.62 196 ARG A C 1
ATOM 1601 O O . ARG A 1 196 ? -15.434 -8.563 1.369 1.00 93.62 196 ARG A O 1
ATOM 1608 N N . ASP A 1 197 ? -16.028 -7.319 -0.403 1.00 90.69 197 ASP A N 1
ATOM 1609 C CA . ASP A 1 197 ? -15.004 -7.858 -1.313 1.00 90.69 197 ASP A CA 1
ATOM 1610 C C . ASP A 1 197 ? -13.638 -7.179 -1.133 1.00 90.69 197 ASP A C 1
ATOM 1612 O O . ASP A 1 197 ? -13.273 -6.217 -1.810 1.00 90.69 197 ASP A O 1
ATOM 1616 N N . LEU A 1 198 ? -12.822 -7.750 -0.252 1.00 92.62 198 LEU A N 1
ATOM 1617 C CA . LEU A 1 198 ? -11.482 -7.248 0.046 1.00 92.62 198 LEU A CA 1
ATOM 1618 C C . LEU A 1 198 ? -10.473 -7.358 -1.119 1.00 92.62 198 LEU A C 1
ATOM 1620 O O . LEU A 1 198 ? -9.332 -6.941 -0.949 1.00 92.62 198 LEU A O 1
ATOM 1624 N N . THR A 1 199 ? -10.847 -7.865 -2.304 1.00 88.88 199 THR A N 1
ATOM 1625 C CA . THR A 1 199 ? -9.933 -8.047 -3.456 1.00 88.88 199 THR A CA 1
ATOM 1626 C C . THR A 1 199 ? -9.207 -6.761 -3.873 1.00 88.88 199 THR A C 1
ATOM 1628 O O . THR A 1 199 ? -8.089 -6.824 -4.385 1.00 88.88 199 THR A O 1
ATOM 1631 N N . LYS A 1 200 ? -9.828 -5.594 -3.663 1.00 90.44 200 LYS A N 1
ATOM 1632 C CA . LYS A 1 200 ? -9.246 -4.274 -3.960 1.00 90.44 200 LYS A CA 1
ATOM 1633 C C . LYS A 1 200 ? -9.064 -3.393 -2.717 1.00 90.44 200 LYS A C 1
ATOM 1635 O O . LYS A 1 200 ? -8.941 -2.179 -2.866 1.00 90.44 200 LYS A O 1
ATOM 1640 N N . PHE A 1 201 ? -9.112 -3.971 -1.517 1.00 93.62 201 PHE A N 1
ATOM 1641 C CA . PHE A 1 201 ? -8.901 -3.252 -0.261 1.00 93.62 201 PHE A CA 1
ATOM 1642 C C . PHE A 1 201 ? -7.403 -3.183 0.061 1.00 93.62 201 PHE A C 1
ATOM 1644 O O . PHE A 1 201 ? -6.728 -4.212 0.070 1.00 93.62 201 PHE A O 1
ATOM 1651 N N . TYR A 1 202 ? -6.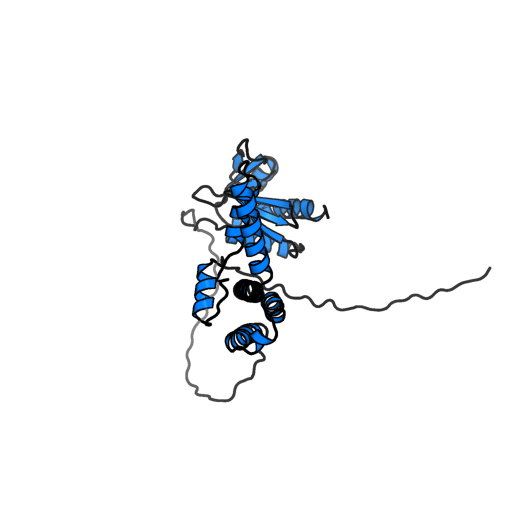884 -1.981 0.304 1.00 92.62 202 TYR A N 1
ATOM 1652 C CA . TYR A 1 202 ? -5.477 -1.760 0.642 1.00 92.62 202 TYR A CA 1
ATOM 1653 C C . TYR A 1 202 ? -5.294 -0.507 1.506 1.00 92.62 202 TYR A C 1
ATOM 1655 O O . TYR A 1 202 ? -6.196 0.320 1.632 1.00 92.62 202 TYR A O 1
ATOM 1663 N N . MET A 1 203 ? -4.103 -0.378 2.087 1.00 95.75 203 MET A N 1
ATOM 1664 C CA . MET A 1 203 ? -3.657 0.785 2.851 1.00 95.75 203 MET A CA 1
ATOM 1665 C C . MET A 1 203 ? -2.602 1.556 2.056 1.00 95.75 203 MET A C 1
ATOM 1667 O O . MET A 1 203 ? -1.768 0.952 1.379 1.00 95.75 203 MET A O 1
ATOM 1671 N N . THR A 1 204 ? -2.625 2.880 2.147 1.00 93.88 204 THR A N 1
ATOM 1672 C CA . THR A 1 204 ? -1.585 3.777 1.630 1.00 93.88 204 THR A CA 1
ATOM 1673 C C . THR A 1 204 ? -1.342 4.907 2.624 1.00 93.88 204 THR A C 1
ATOM 1675 O O . THR A 1 204 ? -2.133 5.114 3.541 1.00 93.88 204 THR A O 1
ATOM 1678 N N . HIS A 1 205 ? -0.264 5.663 2.435 1.00 92.06 205 HIS A N 1
ATOM 1679 C CA . HIS A 1 205 ? 0.039 6.834 3.253 1.00 92.06 205 HIS A CA 1
ATOM 1680 C C . HIS A 1 205 ? 0.005 8.108 2.417 1.00 92.06 205 HIS A C 1
ATOM 1682 O O . HIS A 1 205 ? 0.564 8.143 1.319 1.00 92.06 205 HIS A O 1
ATOM 1688 N N . THR A 1 206 ? -0.613 9.150 2.968 1.00 86.38 206 THR A N 1
ATOM 1689 C CA . THR A 1 206 ? -0.621 10.509 2.410 1.00 86.38 206 THR A CA 1
ATOM 1690 C C . THR A 1 206 ? -0.179 11.467 3.511 1.00 86.38 206 THR A C 1
ATOM 1692 O O . THR A 1 206 ? -0.894 11.652 4.493 1.00 86.38 206 THR A O 1
ATOM 1695 N N . ASP A 1 207 ? 1.009 12.057 3.373 1.00 87.31 207 ASP A N 1
ATOM 1696 C CA . ASP A 1 207 ? 1.647 12.919 4.380 1.00 87.31 207 ASP A CA 1
ATOM 1697 C C . ASP A 1 207 ? 1.775 12.250 5.773 1.00 87.31 207 ASP A C 1
ATOM 1699 O O . ASP A 1 207 ? 2.624 11.382 6.003 1.00 87.31 207 ASP A O 1
ATOM 1703 N N . ASP A 1 208 ? 0.923 12.655 6.717 1.00 88.69 208 ASP A N 1
ATOM 1704 C CA . ASP A 1 208 ? 0.836 12.122 8.079 1.00 88.69 208 ASP A CA 1
ATOM 1705 C C . ASP A 1 208 ? -0.311 11.126 8.291 1.00 88.69 208 ASP A C 1
ATOM 1707 O O . ASP A 1 208 ? -0.483 10.624 9.406 1.00 88.69 208 ASP A O 1
ATOM 1711 N N . TYR A 1 209 ? -1.097 10.857 7.251 1.00 92.81 209 TYR A N 1
ATOM 1712 C CA . TYR A 1 209 ? -2.299 10.043 7.323 1.00 92.81 209 TYR A CA 1
ATOM 1713 C C . TYR A 1 209 ? -2.073 8.623 6.808 1.00 92.81 209 TYR A C 1
ATOM 1715 O O . TYR A 1 209 ? -1.426 8.404 5.782 1.00 92.81 209 TYR A O 1
ATOM 1723 N N . CYS A 1 210 ? -2.683 7.679 7.516 1.00 94.44 210 CYS A N 1
ATOM 1724 C CA . CYS A 1 210 ? -2.992 6.339 7.051 1.00 94.44 210 CYS A CA 1
ATOM 1725 C C . CYS A 1 210 ? -4.343 6.390 6.317 1.00 94.44 210 CYS A C 1
ATOM 1727 O O . CYS A 1 210 ? -5.373 6.735 6.903 1.00 94.44 210 CYS A O 1
ATOM 1729 N N . ASP A 1 211 ? -4.325 6.074 5.026 1.00 95.94 211 ASP A N 1
ATOM 1730 C CA . ASP A 1 211 ? -5.488 6.052 4.144 1.00 95.94 211 ASP A CA 1
ATOM 1731 C C . ASP A 1 211 ? -5.882 4.608 3.835 1.00 95.94 211 ASP A C 1
ATOM 1733 O O . ASP A 1 211 ? -5.092 3.828 3.294 1.00 95.94 211 ASP A O 1
ATOM 1737 N N . LEU A 1 212 ? -7.132 4.263 4.137 1.00 97.06 212 LEU A N 1
ATOM 1738 C CA . LEU A 1 212 ? -7.737 3.000 3.743 1.00 97.06 212 LEU A CA 1
ATOM 1739 C C . LEU A 1 212 ? -8.537 3.194 2.459 1.00 97.06 212 LEU A C 1
ATOM 1741 O O . LEU A 1 212 ? -9.433 4.040 2.370 1.00 97.06 212 LEU A O 1
ATOM 1745 N N . CYS A 1 213 ? -8.207 2.374 1.467 1.00 94.56 213 CYS A N 1
ATOM 1746 C CA . CYS A 1 213 ? -8.657 2.535 0.097 1.00 94.56 213 CYS A CA 1
ATOM 1747 C C . CYS A 1 213 ? -9.403 1.304 -0.413 1.00 94.56 213 CYS A C 1
ATOM 1749 O O . CYS A 1 213 ? -9.089 0.164 -0.058 1.00 94.56 213 CYS A O 1
ATOM 1751 N N . VAL A 1 214 ? -10.343 1.540 -1.328 1.00 94.00 214 VAL A N 1
ATOM 1752 C CA . VAL A 1 214 ? -10.923 0.503 -2.184 1.00 94.00 214 VAL A CA 1
ATOM 1753 C C . VAL A 1 214 ? -10.806 0.919 -3.652 1.00 94.00 214 VAL A C 1
ATOM 1755 O O . VAL A 1 214 ? -11.237 1.997 -4.054 1.00 94.00 214 VAL A O 1
ATOM 1758 N N . SER A 1 215 ? -10.195 0.059 -4.471 1.00 87.44 215 SER A N 1
ATOM 1759 C CA . SER A 1 215 ? -9.791 0.337 -5.867 1.00 87.44 215 SER A CA 1
ATOM 1760 C C . SER A 1 215 ? -8.771 1.474 -6.016 1.00 87.44 215 SER A C 1
ATOM 1762 O O . SER A 1 215 ? -7.607 1.213 -6.302 1.00 87.44 215 SER A O 1
ATOM 1764 N N . SER A 1 216 ? -9.222 2.716 -5.856 1.00 85.94 216 SER A N 1
ATOM 1765 C CA . SER A 1 216 ? -8.435 3.951 -5.947 1.00 85.94 216 SER A CA 1
ATOM 1766 C C . SER A 1 216 ? -9.086 5.124 -5.201 1.00 85.94 216 SER A C 1
ATOM 1768 O O . SER A 1 216 ? -8.604 6.248 -5.305 1.00 85.94 216 SER A O 1
ATOM 1770 N N . GLU A 1 217 ? -10.176 4.886 -4.463 1.00 91.19 217 GLU A N 1
ATOM 1771 C CA . GLU A 1 217 ? -10.812 5.887 -3.607 1.00 91.19 217 GLU A CA 1
ATOM 1772 C C . GLU A 1 217 ? -10.475 5.619 -2.135 1.00 91.19 217 GLU A C 1
ATOM 1774 O O . GLU A 1 217 ? -10.510 4.469 -1.686 1.00 91.19 217 GLU A O 1
ATOM 1779 N N . VAL A 1 218 ? -10.164 6.686 -1.393 1.00 93.94 218 VAL A N 1
ATOM 1780 C CA . VAL A 1 218 ? -9.999 6.670 0.069 1.00 93.94 218 VAL A CA 1
ATOM 1781 C C . VAL A 1 218 ? -11.390 6.707 0.700 1.00 93.94 218 VAL A C 1
ATOM 1783 O O . VAL A 1 218 ? -12.121 7.672 0.487 1.00 93.94 218 VAL A O 1
ATOM 1786 N N . PHE A 1 219 ? -11.743 5.691 1.490 1.00 94.81 219 PHE A N 1
ATOM 1787 C CA . PHE A 1 219 ? -13.034 5.627 2.194 1.00 94.81 219 PHE A CA 1
ATOM 1788 C C . PHE A 1 219 ? -12.897 5.858 3.710 1.00 94.81 219 PHE A C 1
ATOM 1790 O O . PHE A 1 219 ? -13.866 6.217 4.376 1.00 94.81 219 PHE A O 1
ATOM 1797 N N . LEU A 1 220 ? -11.692 5.691 4.267 1.00 96.56 220 LEU A N 1
ATOM 1798 C CA . LEU A 1 220 ? -11.385 6.031 5.656 1.00 96.56 220 LEU A CA 1
ATOM 1799 C C . LEU A 1 220 ? -9.980 6.631 5.747 1.00 96.56 220 LEU A C 1
ATOM 1801 O O . LEU A 1 220 ? -9.042 6.096 5.161 1.00 96.56 220 LEU A O 1
ATOM 1805 N N . ARG A 1 221 ? -9.833 7.718 6.506 1.00 96.25 221 ARG A N 1
ATOM 1806 C CA . ARG A 1 221 ? -8.552 8.391 6.751 1.00 96.25 221 ARG A CA 1
ATOM 1807 C C . ARG A 1 221 ? -8.306 8.502 8.250 1.00 96.25 221 ARG A C 1
ATOM 1809 O O . ARG A 1 221 ? -9.159 9.015 8.972 1.00 96.25 221 ARG A O 1
ATOM 1816 N N . ALA A 1 222 ? -7.142 8.062 8.711 1.00 95.38 222 ALA A N 1
ATOM 1817 C CA . ALA A 1 222 ? -6.727 8.134 10.107 1.00 95.38 222 ALA A CA 1
ATOM 1818 C C . ALA A 1 222 ? -5.376 8.847 10.250 1.00 95.38 222 ALA A C 1
ATOM 1820 O O . ALA A 1 222 ? -4.502 8.713 9.398 1.00 95.38 222 ALA A O 1
ATOM 1821 N N . LYS A 1 223 ? -5.182 9.586 11.344 1.00 94.00 223 LYS A N 1
ATOM 1822 C CA . LYS A 1 223 ? -3.865 10.049 11.797 1.00 94.00 223 LYS A CA 1
ATOM 1823 C C . LYS A 1 223 ? -3.512 9.275 13.058 1.00 94.00 223 LYS A C 1
ATOM 1825 O O . LYS A 1 223 ? -4.296 9.269 14.002 1.00 94.00 223 LYS A O 1
ATOM 1830 N N . LEU A 1 224 ? -2.363 8.603 13.051 1.00 90.38 224 LEU A N 1
ATOM 1831 C CA . LEU A 1 224 ? -1.954 7.663 14.107 1.00 90.38 224 LEU A CA 1
ATOM 1832 C C . LEU A 1 224 ? -0.559 7.963 14.677 1.00 90.38 224 LEU A C 1
ATOM 1834 O O . LEU A 1 224 ? -0.099 7.290 15.595 1.00 90.38 224 LEU A O 1
ATOM 1838 N N . LYS A 1 225 ? 0.107 9.009 14.174 1.00 82.25 225 LYS A N 1
ATOM 1839 C CA . LYS A 1 225 ? 1.382 9.491 14.713 1.00 82.25 225 LYS A CA 1
ATOM 1840 C C . LYS A 1 225 ? 1.163 10.249 16.029 1.00 82.25 225 LYS A C 1
ATOM 1842 O O . LYS A 1 225 ? 0.218 11.030 16.143 1.00 82.25 225 LYS A O 1
ATOM 1847 N N . GLU A 1 226 ? 2.111 10.089 16.954 1.00 75.00 226 GLU A N 1
ATOM 1848 C CA . GLU A 1 226 ? 2.175 10.799 18.242 1.00 75.00 226 GLU A CA 1
ATOM 1849 C C . GLU A 1 226 ? 0.958 10.547 19.161 1.00 75.00 226 GLU A C 1
ATOM 1851 O O . GLU A 1 226 ? 0.160 9.637 18.951 1.00 75.00 226 GLU A O 1
ATOM 1856 N N . ASN A 1 227 ? 0.800 11.376 20.197 1.00 76.81 227 ASN A N 1
ATOM 1857 C CA . ASN A 1 227 ? -0.278 11.283 21.190 1.00 76.81 227 ASN A CA 1
ATOM 1858 C C . ASN A 1 227 ? -1.649 11.776 20.668 1.00 76.81 227 ASN A C 1
ATOM 1860 O O . ASN A 1 227 ? -2.561 12.001 21.462 1.00 76.81 227 ASN A O 1
ATOM 1864 N N . ASN A 1 228 ? -1.802 12.020 19.361 1.00 84.25 228 ASN A N 1
ATOM 1865 C CA . ASN A 1 228 ? -3.002 12.620 18.775 1.00 84.25 228 ASN A CA 1
ATOM 1866 C C . ASN A 1 228 ? -3.597 11.726 17.682 1.00 84.25 228 ASN A C 1
ATOM 1868 O O . ASN A 1 228 ? -3.570 12.057 16.495 1.00 84.25 228 ASN A O 1
ATOM 1872 N N . GLN A 1 229 ? -4.135 10.588 18.113 1.00 92.75 229 GLN A N 1
ATOM 1873 C CA . GLN A 1 229 ? -4.694 9.570 17.234 1.00 92.75 229 GLN A CA 1
ATOM 1874 C C . GLN A 1 229 ? -6.184 9.823 16.955 1.00 92.75 229 GLN A C 1
ATOM 1876 O O . GLN A 1 229 ? -6.978 10.011 17.881 1.00 92.75 229 GLN A O 1
ATOM 1881 N N . TYR A 1 230 ? -6.585 9.849 15.682 1.00 94.75 230 TYR A N 1
ATOM 1882 C CA . TYR A 1 230 ? -7.979 10.074 15.283 1.00 94.75 230 TYR A CA 1
ATOM 1883 C C . TYR A 1 230 ? -8.324 9.547 13.885 1.00 94.75 230 TYR A C 1
ATOM 1885 O O . TYR A 1 230 ? -7.463 9.420 13.019 1.00 94.75 230 TYR A O 1
ATOM 1893 N N . VAL A 1 231 ? -9.618 9.315 13.648 1.00 95.62 231 VAL A N 1
ATOM 1894 C CA . VAL A 1 231 ? -10.208 9.080 12.318 1.00 95.62 231 VAL A CA 1
ATOM 1895 C C . VAL A 1 231 ? -10.939 10.337 11.858 1.00 95.62 231 VAL A C 1
ATOM 1897 O O . VAL A 1 231 ? -11.691 10.936 12.627 1.00 95.62 231 VAL A O 1
ATOM 1900 N N . LEU A 1 232 ? -10.752 10.724 10.600 1.00 95.12 232 LEU A N 1
ATOM 1901 C CA . LEU A 1 232 ? -11.526 11.778 9.951 1.00 95.12 232 LEU A CA 1
ATOM 1902 C C . LEU A 1 232 ? -12.836 11.202 9.406 1.00 95.12 232 LEU A C 1
ATOM 1904 O O . LEU A 1 232 ? -12.834 10.220 8.662 1.00 95.12 232 LEU A O 1
ATOM 1908 N N . THR A 1 233 ? -13.966 11.799 9.793 1.00 94.19 233 THR A N 1
ATOM 1909 C CA . THR A 1 233 ? -15.299 11.319 9.402 1.00 94.19 233 THR A CA 1
ATOM 1910 C C . THR A 1 233 ? -16.257 12.457 9.064 1.00 94.19 233 THR A C 1
ATOM 1912 O O . THR A 1 233 ? -16.111 13.590 9.530 1.00 94.19 233 THR A O 1
ATOM 1915 N N . ASN A 1 234 ? -17.287 12.126 8.287 1.00 92.19 234 ASN A N 1
ATOM 1916 C CA . ASN A 1 234 ? -18.391 13.026 7.953 1.00 92.19 234 ASN A CA 1
ATOM 1917 C C . ASN A 1 234 ? -19.637 12.819 8.834 1.00 92.19 234 ASN A C 1
ATOM 1919 O O . ASN A 1 234 ? -20.721 13.281 8.480 1.00 92.19 234 ASN A O 1
ATOM 1923 N N . LEU A 1 235 ? -19.487 12.158 9.989 1.00 90.50 235 LEU A N 1
ATOM 1924 C CA . LEU A 1 235 ? -20.578 11.920 10.937 1.00 90.50 235 LEU A CA 1
ATOM 1925 C C . LEU A 1 235 ? -21.252 13.221 11.394 1.00 90.50 235 LEU A C 1
ATOM 1927 O O . LEU A 1 235 ? -20.607 14.255 11.576 1.00 90.50 235 LEU A O 1
ATOM 1931 N N . ASN A 1 236 ? -22.565 13.146 11.609 1.00 89.88 236 ASN A N 1
ATOM 1932 C CA . ASN A 1 236 ? -23.360 14.240 12.158 1.00 89.88 236 ASN A CA 1
ATOM 1933 C C . ASN A 1 236 ? -23.417 14.174 13.700 1.00 89.88 236 ASN A C 1
ATOM 1935 O O . ASN A 1 236 ? -23.031 13.189 14.332 1.00 89.88 236 ASN A O 1
ATOM 1939 N N . GLY A 1 237 ? -23.944 15.234 14.319 1.00 83.12 237 GLY A N 1
ATOM 1940 C CA . GLY A 1 237 ? -24.038 15.347 15.778 1.00 83.12 237 GLY A CA 1
ATOM 1941 C C . GLY A 1 237 ? -24.984 14.353 16.468 1.00 83.12 237 GLY A C 1
ATOM 1942 O O . GLY A 1 237 ? -24.900 14.215 17.688 1.00 83.12 237 GLY A O 1
ATOM 1943 N N . GLU A 1 238 ? -25.876 13.672 15.744 1.00 85.38 238 GLU A N 1
ATOM 1944 C CA . GLU A 1 238 ? -26.761 12.640 16.304 1.00 85.38 238 GLU A CA 1
ATOM 1945 C C . GLU A 1 238 ? -26.042 11.291 16.381 1.00 85.38 238 GLU A C 1
ATOM 1947 O O . GLU A 1 238 ? -26.032 10.663 17.442 1.00 85.38 238 GLU A O 1
ATOM 1952 N N . ASP A 1 239 ? -25.348 10.893 15.311 1.00 86.44 239 ASP A N 1
ATOM 1953 C CA . ASP A 1 239 ? -24.554 9.661 15.267 1.00 86.44 239 ASP A CA 1
ATOM 1954 C C . ASP A 1 239 ? -23.411 9.679 16.294 1.00 86.44 239 ASP A C 1
ATOM 1956 O O . ASP A 1 239 ? -23.202 8.704 17.018 1.00 86.44 239 ASP A O 1
ATOM 1960 N N . ILE A 1 240 ? -22.726 10.821 16.435 1.00 88.00 240 ILE A N 1
ATOM 1961 C CA . ILE A 1 240 ? -21.665 11.030 17.436 1.00 88.00 240 ILE A CA 1
ATOM 1962 C C . ILE A 1 240 ? -22.191 10.805 18.862 1.00 88.00 240 ILE A C 1
ATOM 1964 O O . ILE A 1 240 ? -21.558 10.103 19.657 1.00 88.00 240 ILE A O 1
ATOM 1968 N N . LYS A 1 241 ? -23.369 11.362 19.184 1.00 85.81 241 LYS A N 1
ATOM 1969 C CA . LYS A 1 241 ? -24.022 11.181 20.492 1.00 85.81 241 LYS A CA 1
ATOM 1970 C C . LYS A 1 241 ? -24.455 9.734 20.703 1.00 85.81 241 LYS A C 1
ATOM 1972 O O . LYS A 1 241 ? -24.210 9.179 21.769 1.00 85.81 241 LYS A O 1
ATOM 1977 N N . ARG A 1 242 ? -25.064 9.111 19.688 1.00 87.88 242 ARG A N 1
ATOM 1978 C CA . ARG A 1 242 ? -25.547 7.724 19.738 1.00 87.88 242 ARG A CA 1
ATOM 1979 C C . ARG A 1 242 ? -24.422 6.719 19.984 1.00 87.88 242 ARG A C 1
ATOM 1981 O O . ARG A 1 242 ? -24.618 5.758 20.721 1.00 87.88 242 ARG A O 1
ATOM 1988 N N . LEU A 1 243 ? -23.258 6.933 19.374 1.00 87.12 243 LEU A N 1
ATOM 1989 C CA . LEU A 1 243 ? -22.088 6.063 19.510 1.00 87.12 243 LEU A CA 1
ATOM 1990 C C . LEU A 1 243 ? -21.229 6.390 20.751 1.00 87.12 243 LEU A C 1
ATOM 1992 O O . LEU A 1 243 ? -20.302 5.640 21.076 1.00 87.12 243 LEU A O 1
ATOM 1996 N N . ASN A 1 244 ? -21.545 7.477 21.468 1.00 90.69 244 ASN A N 1
ATOM 1997 C CA . ASN A 1 244 ? -20.767 8.007 22.589 1.00 90.69 244 ASN A CA 1
ATOM 1998 C C . ASN A 1 244 ? -19.273 8.113 22.219 1.00 90.69 244 ASN A C 1
ATOM 2000 O O . ASN A 1 244 ? -18.424 7.385 22.748 1.00 90.69 244 ASN A O 1
ATOM 2004 N N . LEU A 1 245 ? -18.994 8.933 21.201 1.00 90.31 245 LEU A N 1
ATOM 2005 C CA . LEU A 1 245 ? -17.659 9.170 20.652 1.00 90.31 245 LEU A CA 1
ATOM 2006 C C . LEU A 1 245 ? -17.072 10.472 21.199 1.00 90.31 245 LEU A C 1
ATOM 2008 O O . LEU A 1 245 ? -17.752 11.496 21.241 1.00 90.31 245 LEU A O 1
ATOM 2012 N N . ASN A 1 246 ? -15.787 10.442 21.551 1.00 90.69 246 ASN A N 1
ATOM 2013 C CA . ASN A 1 246 ? -15.022 11.654 21.819 1.00 90.69 246 ASN A CA 1
ATOM 2014 C C . ASN A 1 246 ? -14.576 12.264 20.481 1.00 90.69 246 ASN A C 1
ATOM 2016 O O . ASN A 1 246 ? -13.946 11.574 19.672 1.00 90.69 246 ASN A O 1
ATOM 2020 N N . VAL A 1 247 ? -14.932 13.526 20.232 1.00 92.50 247 VAL A N 1
ATOM 2021 C CA . VAL A 1 247 ? -14.718 14.187 18.939 1.00 92.50 247 VAL A CA 1
ATOM 2022 C C . VAL A 1 247 ? -14.147 15.593 19.079 1.00 92.50 247 VAL A C 1
ATOM 2024 O O . VAL A 1 247 ? -14.459 16.326 20.014 1.00 92.50 247 VAL A O 1
ATOM 2027 N N . GLU A 1 248 ? -13.366 15.987 18.080 1.00 91.94 248 GLU A N 1
ATOM 2028 C CA . GLU A 1 248 ? -12.964 17.368 17.819 1.00 91.94 248 GLU A CA 1
ATOM 2029 C C . GLU A 1 248 ? -13.471 17.800 16.438 1.00 91.94 248 GLU A C 1
ATOM 2031 O O . GLU A 1 248 ? -13.738 16.968 15.568 1.00 91.94 248 GLU A O 1
ATOM 2036 N N . ASN A 1 249 ? -13.564 19.108 16.206 1.00 90.50 249 ASN A N 1
ATOM 2037 C CA . ASN A 1 249 ? -13.777 19.625 14.856 1.00 90.50 249 ASN A CA 1
ATOM 2038 C C . ASN A 1 249 ? -12.552 19.310 13.982 1.00 90.50 249 ASN A C 1
ATOM 2040 O O . ASN A 1 249 ? -11.413 19.392 14.453 1.00 90.50 249 ASN A O 1
ATOM 2044 N N . ALA A 1 250 ? -12.785 18.983 12.712 1.00 89.62 250 ALA A N 1
ATOM 2045 C CA . ALA A 1 250 ? -11.713 18.915 11.726 1.00 89.62 250 ALA A CA 1
ATOM 2046 C C . ALA A 1 250 ? -11.073 20.303 11.506 1.00 89.62 250 ALA A C 1
ATOM 2048 O O . ALA A 1 250 ? -11.698 21.344 11.740 1.00 89.62 250 ALA A O 1
ATOM 2049 N N . ALA A 1 251 ? -9.811 20.323 11.080 1.00 85.50 251 ALA A N 1
ATOM 2050 C CA . ALA A 1 251 ? -9.149 21.552 10.650 1.00 85.50 251 ALA A CA 1
ATOM 2051 C C . ALA A 1 251 ? -9.704 22.024 9.293 1.00 85.50 251 ALA A C 1
ATOM 2053 O O . ALA A 1 251 ? -10.301 21.247 8.556 1.00 85.50 251 ALA A O 1
ATOM 2054 N N . LYS A 1 252 ? -9.508 23.298 8.929 1.00 83.38 252 LYS A N 1
ATOM 2055 C CA . LYS A 1 252 ? -10.088 23.863 7.688 1.00 83.38 252 LYS A CA 1
ATOM 2056 C C . LYS A 1 252 ? -9.508 23.241 6.416 1.00 83.38 252 LYS A C 1
ATOM 2058 O O . LYS A 1 252 ? -10.114 23.322 5.355 1.00 83.38 252 LYS A O 1
ATOM 2063 N N . GLU A 1 253 ? -8.314 22.680 6.537 1.00 85.56 253 GLU A N 1
ATOM 2064 C CA . GLU A 1 253 ? -7.543 22.012 5.498 1.00 85.56 253 GLU A CA 1
ATOM 2065 C C . GLU A 1 253 ? -7.963 20.537 5.336 1.00 85.56 253 GLU A C 1
ATOM 2067 O O . GLU A 1 253 ? -7.660 19.901 4.327 1.00 85.56 253 GLU A O 1
ATOM 2072 N N . GLU A 1 254 ? -8.678 19.984 6.320 1.00 80.31 254 GLU A N 1
ATOM 2073 C CA . GLU A 1 254 ? -9.243 18.640 6.294 1.00 80.31 254 GLU A CA 1
ATOM 2074 C C . GLU A 1 254 ? -10.674 18.722 5.746 1.00 80.31 254 GLU A C 1
ATOM 2076 O O . GLU A 1 254 ? -11.563 19.270 6.390 1.00 80.31 254 GLU A O 1
ATOM 2081 N N . ASN A 1 255 ? -10.923 18.148 4.564 1.00 85.81 255 ASN A N 1
ATOM 2082 C CA . ASN A 1 255 ? -12.251 18.129 3.925 1.00 85.81 255 ASN A CA 1
ATOM 2083 C C . ASN A 1 255 ? -13.224 17.130 4.598 1.00 85.81 255 ASN A C 1
ATOM 2085 O O . ASN A 1 255 ? -13.779 16.253 3.937 1.00 85.81 255 ASN A O 1
ATOM 2089 N N . TYR A 1 256 ? -13.392 17.239 5.916 1.00 90.50 256 TYR A N 1
ATOM 2090 C CA . TYR A 1 256 ? -14.209 16.373 6.764 1.00 90.50 256 TYR A CA 1
ATOM 2091 C C . TYR A 1 256 ? -14.936 17.193 7.836 1.00 90.50 256 TYR A C 1
ATOM 2093 O O . TYR A 1 256 ? -14.542 18.315 8.141 1.00 90.50 256 TYR A O 1
ATOM 2101 N N . ASN A 1 257 ? -15.979 16.629 8.449 1.00 90.00 257 ASN A N 1
ATOM 2102 C CA . ASN A 1 257 ? -16.719 17.320 9.511 1.00 90.00 257 ASN A CA 1
ATOM 2103 C C . ASN A 1 257 ? -16.005 17.238 10.872 1.00 90.00 257 ASN A C 1
ATOM 2105 O O . ASN A 1 257 ? -15.851 18.248 11.562 1.00 90.00 257 ASN A O 1
ATOM 2109 N N . VAL A 1 258 ? -15.592 16.033 11.284 1.00 94.00 258 VAL A N 1
ATOM 2110 C CA . VAL A 1 258 ? -15.090 15.775 12.644 1.00 94.00 258 VAL A CA 1
ATOM 2111 C C . VAL A 1 258 ? -13.931 14.781 12.684 1.00 94.00 258 VAL A C 1
ATOM 2113 O O . VAL A 1 258 ? -13.824 13.864 11.866 1.00 94.00 258 VAL A O 1
ATOM 2116 N N . ARG A 1 259 ? -13.100 14.934 13.715 1.00 94.44 259 ARG A N 1
ATOM 2117 C CA . ARG A 1 259 ? -12.056 13.998 14.138 1.00 94.44 259 ARG A CA 1
ATOM 2118 C C . ARG A 1 259 ? -12.590 13.148 15.286 1.00 94.44 259 ARG A C 1
ATOM 2120 O O . ARG A 1 259 ? -12.845 13.677 16.364 1.00 94.44 259 ARG A O 1
ATOM 2127 N N . VAL A 1 260 ? -12.735 11.844 15.086 1.00 94.50 260 VAL A N 1
ATOM 2128 C CA . VAL A 1 260 ? -13.087 10.884 16.145 1.00 94.50 260 VAL A CA 1
ATOM 2129 C C . VAL A 1 260 ? -11.803 10.403 16.811 1.00 94.50 260 VAL A C 1
ATOM 2131 O O . VAL A 1 260 ? -10.974 9.791 16.142 1.00 94.50 260 VAL A O 1
ATOM 2134 N N . LYS A 1 261 ? -11.620 10.671 18.109 1.00 94.31 261 LYS A N 1
ATOM 2135 C CA . LYS A 1 261 ? -10.399 10.293 18.842 1.00 94.31 261 LYS A CA 1
ATOM 2136 C C . LYS A 1 261 ? -10.297 8.778 18.995 1.00 94.31 261 LYS A C 1
ATOM 2138 O O . LYS A 1 261 ? -11.229 8.136 19.478 1.00 94.31 261 LYS A O 1
ATOM 2143 N N . LEU A 1 262 ? -9.155 8.223 18.599 1.00 91.69 262 LEU A N 1
ATOM 2144 C CA . LEU A 1 262 ? -8.842 6.809 18.752 1.00 91.69 262 LEU A CA 1
ATOM 2145 C C . LEU A 1 262 ? -8.044 6.602 20.035 1.00 91.69 262 LEU A C 1
ATOM 2147 O O . LEU A 1 262 ? -6.840 6.822 20.068 1.00 91.69 262 LEU A O 1
ATOM 2151 N N . ASN A 1 263 ? -8.739 6.160 21.079 1.00 85.88 263 ASN A N 1
ATOM 2152 C CA . ASN A 1 263 ? -8.120 5.796 22.354 1.00 85.88 263 ASN A CA 1
ATOM 2153 C C . ASN A 1 263 ? -8.005 4.273 22.538 1.00 85.88 263 ASN A C 1
ATOM 2155 O O . ASN A 1 263 ? -7.340 3.847 23.470 1.00 85.88 263 ASN A O 1
ATOM 2159 N N . SER A 1 264 ? -8.696 3.485 21.702 1.00 88.12 264 SER A N 1
ATOM 2160 C CA . SER A 1 264 ? -8.651 2.018 21.671 1.00 88.12 264 SER A CA 1
ATOM 2161 C C . SER A 1 264 ? -9.272 1.479 20.373 1.00 88.12 264 SER A C 1
ATOM 2163 O O . SER A 1 264 ? -10.040 2.178 19.695 1.00 88.12 264 SER A O 1
ATOM 2165 N N . LYS A 1 265 ? -9.014 0.203 20.050 1.00 89.19 265 LYS A N 1
ATOM 2166 C CA . LYS A 1 265 ? -9.643 -0.517 18.916 1.00 89.19 265 LYS A CA 1
ATOM 2167 C C . LYS A 1 265 ? -11.176 -0.522 18.987 1.00 89.19 265 LYS A C 1
ATOM 2169 O O . LYS A 1 265 ? -11.857 -0.420 17.967 1.00 89.19 265 LYS A O 1
ATOM 2174 N N . GLY A 1 266 ? -11.733 -0.522 20.201 1.00 89.62 266 GLY A N 1
ATOM 2175 C CA . GLY A 1 266 ? -13.179 -0.472 20.436 1.00 89.62 266 GLY A CA 1
ATOM 2176 C C . GLY A 1 266 ? -13.872 0.761 19.839 1.00 89.62 266 GLY A C 1
ATOM 2177 O O . GLY A 1 266 ? -15.050 0.689 19.488 1.00 89.62 266 GLY A O 1
ATOM 2178 N N . ILE A 1 267 ? -13.159 1.879 19.649 1.00 92.25 267 ILE A N 1
ATOM 2179 C CA . ILE A 1 267 ? -13.711 3.058 18.963 1.00 92.25 267 ILE A CA 1
ATOM 2180 C C . ILE A 1 267 ? -13.921 2.789 17.466 1.00 92.25 267 ILE A C 1
ATOM 2182 O O . ILE A 1 267 ? -14.947 3.181 16.913 1.00 92.25 267 ILE A O 1
ATOM 2186 N N . ILE A 1 268 ? -13.010 2.063 16.817 1.00 94.06 268 ILE A N 1
ATOM 2187 C CA . ILE A 1 268 ? -13.128 1.683 15.400 1.00 94.06 268 ILE A CA 1
ATOM 2188 C C . ILE A 1 268 ? -14.327 0.747 15.218 1.00 94.06 268 ILE A C 1
ATOM 2190 O O . ILE A 1 268 ? -15.142 0.946 14.319 1.00 94.06 268 ILE A O 1
ATOM 2194 N N . ARG A 1 269 ? -14.520 -0.205 16.141 1.00 94.31 269 ARG A N 1
ATOM 2195 C CA . ARG A 1 269 ? -15.701 -1.083 16.158 1.00 94.31 269 ARG A CA 1
ATOM 2196 C C . ARG A 1 269 ? -17.018 -0.318 16.299 1.00 94.31 269 ARG A C 1
ATOM 2198 O O . ARG A 1 269 ? -17.984 -0.673 15.622 1.00 94.31 269 ARG A O 1
ATOM 2205 N N . LYS A 1 270 ? -17.074 0.776 17.069 1.00 94.00 270 LYS A N 1
ATOM 2206 C CA . LYS A 1 270 ? -18.256 1.666 17.097 1.00 94.00 270 LYS A CA 1
ATOM 2207 C C . LYS A 1 270 ? -18.543 2.325 15.740 1.00 94.00 270 LYS A C 1
ATOM 2209 O O . LYS A 1 270 ? -19.702 2.582 15.433 1.00 94.00 270 LYS A O 1
ATOM 2214 N N . LEU A 1 271 ? -17.521 2.564 14.916 1.00 95.12 271 LEU A N 1
ATOM 2215 C CA . LEU A 1 271 ? -17.654 3.144 13.574 1.00 95.12 271 LEU A CA 1
ATOM 2216 C C . LEU A 1 271 ? -18.077 2.126 12.494 1.00 95.12 271 LEU A C 1
ATOM 2218 O O . LEU A 1 271 ? -18.215 2.518 11.338 1.00 95.12 271 LEU A O 1
ATOM 2222 N N . THR A 1 272 ? -18.335 0.855 12.839 1.00 95.19 272 THR A N 1
ATOM 2223 C CA . THR A 1 272 ? -18.692 -0.234 11.900 1.00 95.19 272 THR A CA 1
ATOM 2224 C C . THR A 1 272 ? -19.692 0.182 10.813 1.00 95.19 272 THR A C 1
ATOM 2226 O O . THR A 1 272 ? -19.413 0.011 9.629 1.00 95.19 272 THR A O 1
ATOM 2229 N N . THR A 1 273 ? -20.835 0.772 11.183 1.00 94.25 273 THR A N 1
ATOM 2230 C CA . THR A 1 273 ? -21.873 1.178 10.215 1.00 94.25 273 THR A CA 1
ATOM 2231 C C . THR A 1 273 ? -21.367 2.226 9.221 1.00 94.25 273 THR A C 1
ATOM 2233 O O . THR A 1 273 ? -21.637 2.117 8.028 1.00 94.25 273 THR A O 1
ATOM 2236 N N . TYR A 1 274 ? -20.601 3.210 9.703 1.00 95.06 274 TYR A N 1
ATOM 2237 C CA . TYR A 1 274 ? -20.003 4.264 8.879 1.00 95.06 274 TYR A CA 1
ATOM 2238 C C . TYR A 1 274 ? -18.944 3.692 7.928 1.00 95.06 274 TYR A C 1
ATOM 2240 O O . TYR A 1 274 ? -18.971 3.965 6.733 1.00 95.06 274 TYR A O 1
ATOM 2248 N N . ILE A 1 275 ? -18.061 2.834 8.448 1.00 96.56 275 ILE A N 1
ATOM 2249 C CA . ILE A 1 275 ? -17.004 2.151 7.689 1.00 96.56 275 ILE A CA 1
ATOM 2250 C C . ILE A 1 275 ? -17.594 1.355 6.519 1.00 96.56 275 ILE A C 1
ATOM 2252 O O . ILE A 1 275 ? -17.102 1.464 5.399 1.00 96.56 275 ILE A O 1
ATOM 2256 N N . ILE A 1 276 ? -18.660 0.584 6.760 1.00 96.38 276 ILE A N 1
ATOM 2257 C CA . ILE A 1 276 ? -19.337 -0.201 5.715 1.00 96.38 276 ILE A CA 1
ATOM 2258 C C . ILE A 1 276 ? -19.986 0.719 4.675 1.00 96.38 276 ILE A C 1
ATOM 2260 O O . ILE A 1 276 ? -19.853 0.468 3.481 1.00 96.38 276 ILE A O 1
ATOM 2264 N N . GLN A 1 277 ? -20.666 1.782 5.115 1.00 94.88 277 GLN A N 1
ATOM 2265 C CA . GLN A 1 277 ? -21.351 2.717 4.223 1.00 94.88 277 GLN A CA 1
ATOM 2266 C C . GLN A 1 277 ? -20.373 3.444 3.288 1.00 94.88 277 GLN A C 1
ATOM 2268 O O . GLN A 1 277 ? -20.601 3.471 2.080 1.00 94.88 277 GLN A O 1
ATOM 2273 N N . GLU A 1 278 ? -19.270 3.982 3.813 1.00 95.06 278 GLU A N 1
ATOM 2274 C CA . GLU A 1 278 ? -18.268 4.672 2.992 1.00 95.06 278 GLU A CA 1
ATOM 2275 C C . GLU A 1 278 ? -17.525 3.705 2.064 1.00 95.06 278 GLU A C 1
ATOM 2277 O O . GLU A 1 278 ? -17.319 4.008 0.888 1.00 95.06 278 GLU A O 1
ATOM 2282 N N . TYR A 1 279 ? -17.198 2.503 2.548 1.00 95.50 279 TYR A N 1
ATOM 2283 C CA . TYR A 1 279 ? -16.623 1.451 1.714 1.00 95.50 279 TYR A CA 1
ATOM 2284 C C . TYR A 1 279 ? -17.543 1.094 0.532 1.00 95.50 279 TYR A C 1
ATOM 2286 O O . TYR A 1 279 ? -17.092 1.033 -0.615 1.00 95.50 279 TYR A O 1
ATOM 2294 N N . ASP A 1 280 ? -18.840 0.898 0.791 1.00 93.00 280 ASP A N 1
ATOM 2295 C CA . ASP A 1 280 ? -19.826 0.575 -0.242 1.00 93.00 280 ASP A CA 1
ATOM 2296 C C . ASP A 1 280 ? -19.958 1.718 -1.257 1.00 93.00 280 ASP A C 1
ATOM 2298 O O . ASP A 1 280 ? -19.888 1.470 -2.464 1.00 93.00 280 ASP A O 1
ATOM 2302 N N . ASN A 1 281 ? -20.057 2.964 -0.777 1.00 91.69 281 ASN A N 1
ATOM 2303 C CA . ASN A 1 281 ? -20.131 4.179 -1.595 1.00 91.69 281 ASN A CA 1
ATOM 2304 C C . ASN A 1 281 ? -18.959 4.298 -2.585 1.00 91.69 281 ASN A C 1
ATOM 2306 O O . ASN A 1 281 ? -19.172 4.665 -3.743 1.00 91.69 281 ASN A O 1
ATOM 2310 N N . CYS A 1 282 ? -17.740 3.969 -2.148 1.00 89.69 282 CYS A N 1
ATOM 2311 C CA . CYS A 1 282 ? -16.546 3.950 -2.994 1.00 89.69 282 CYS A CA 1
ATOM 2312 C C . CYS A 1 282 ? -16.491 2.724 -3.925 1.00 89.69 282 CYS A C 1
ATOM 2314 O O . CYS A 1 282 ? -16.031 2.821 -5.063 1.00 89.69 282 CYS A O 1
ATOM 2316 N N . SER A 1 283 ? -16.980 1.562 -3.478 1.00 79.31 283 SER A N 1
ATOM 2317 C CA . SER A 1 283 ? -16.941 0.321 -4.266 1.00 79.31 283 SER A CA 1
ATOM 2318 C C . SER A 1 283 ? -17.872 0.325 -5.489 1.00 79.31 283 SER A C 1
ATOM 2320 O O . SER A 1 283 ? -17.530 -0.270 -6.508 1.00 79.31 283 SER A O 1
ATOM 2322 N N . VAL A 1 284 ? -19.016 1.018 -5.410 1.00 73.62 284 VAL A N 1
ATOM 2323 C CA . VAL A 1 284 ? -20.082 1.034 -6.438 1.00 73.62 284 VAL A CA 1
ATOM 2324 C C . VAL A 1 284 ? -19.769 1.962 -7.626 1.00 73.62 284 VAL A C 1
ATOM 2326 O O . VAL A 1 284 ? -20.470 1.945 -8.636 1.00 73.62 284 VAL A O 1
ATOM 2329 N N . ARG A 1 285 ? -18.703 2.767 -7.553 1.00 59.28 285 ARG A N 1
ATOM 2330 C CA . ARG A 1 285 ? -18.317 3.727 -8.608 1.00 59.28 285 ARG A CA 1
ATOM 2331 C C . ARG A 1 285 ? -17.558 3.104 -9.797 1.00 59.28 285 ARG A C 1
ATOM 2333 O O . ARG A 1 285 ? -17.073 3.850 -10.648 1.00 59.28 285 ARG A O 1
ATOM 2340 N N . TYR A 1 286 ? -17.473 1.771 -9.867 1.00 44.81 286 TYR A N 1
ATOM 2341 C CA . TYR A 1 286 ? -16.752 0.988 -10.885 1.00 44.81 286 TYR A CA 1
ATOM 2342 C C . TYR A 1 286 ? -17.540 -0.239 -11.361 1.00 44.81 286 TYR A C 1
ATOM 2344 O O . TYR A 1 286 ? -17.343 -0.606 -12.542 1.00 44.81 286 TYR A O 1
#

Organism: NCBI:txid2652291

Sequence (286 aa):
MKTGMRVNNSRSKKKANAKKNKYSDVEIITEEHVRTFEKIHDLDTSPRITPFIFLIASIICIFSTMTILIYMGIVLATITLICFLRKSYWTAHRYRQAVLMYLQDDYDGCRKYLNKIPKQEKETECYKEFLSLVNDKIAPKTDKGEEDSIKEDNLKKSDDISIEEKNNEEITACENPLTDMDVYNEVKEILSENRRDLTKFYMTHTDDYCDLCVSSEVFLRAKLKENNQYVLTNLNGEDIKRLNLNVENAAKEENYNVRVKLNSKGIIRKLTTYIIQEYDNCSVRY

Foldseek 3Di:
DDDDDDDDDDDDDDDPDDPPDDQDDLDPDDVVVVVVVCVVLVAQLDLPDDLVVLLVQLVVLCPDPDPVSVVVSVVSVVVSVVSVVDLSNLQSPLCSQLSVCVSSVVLVRSVVSLVPRDPVCCVDPSSVVSVVVSVVSVDDPPDPDDDDDDDDDDDDDDDDDDDDDDDDDDDDDDDPQQDLVLLLNLLVVLCVVVPHDCPQWDWDDDDQWIFTDGNHDGLKIWRRPDPFTWIFAQDDPVLCVVLVFDWDADDPPDPGGITTTPPDSVSSVSCSVSSNVSNVVRNVPD